Protein AF-M4SSE1-F1 (afdb_monomer_lite)

InterPro domains:
  IPR027446 Variant surface glycoprotein C-terminal domain superfamily [SSF118251] (199-251)

Organism: NCBI:txid5691

Radius of gyration: 34.06 Å; chains: 1; bounding box: 91×60×89 Å

Secondary structure (DSSP, 8-state):
----TT-TT----------------PPPPPPSS--STT--SS---------SS--HHHHHHHHHHHHHHHHS--------SHHHHHT-HHHHHHHHHH-TTTS----TTSTTHHHHHHHHHHHHH-SSHHHHIIIIIHHHHT-EEEE-SSSS-EEEEHHHHHT-HHHHHHHHHHHHHHHHHHHHHHHHHS------HHHHHHHHHHT---HHHHTTSTTEEEETTEEEE-TT-PPP-----------------HHHHHHHTT--

Sequence (264 aa):
VVTHGSANDKGFIVTSVKSTGSQYKGSTGISIEDDSPGKTGCRADGDFENKMIPDNKVLAHNLCVLRAALQEPRAGKLIVDGEQLAADDDFLQVANNLLSALWERQDLSKGDSKAKLGEIVKTTFGKNKQAFDSKFRDPANQKQIIYGTGATPEKGTIGDLANNPTAAATALSYLIGQREKKMLNKASEAKPTVPDEEDSKAKECATESEKYKCNKKDGCEFKDGKCKLKEGVKSENDGKTTNTTGSNSSVINKASLLIAVLLI

Structure (mmCIF, N/CA/C/O backbone):
data_AF-M4SSE1-F1
#
_entry.id   AF-M4SSE1-F1
#
loop_
_atom_site.group_PDB
_atom_site.id
_atom_site.type_symbol
_atom_site.label_atom_id
_atom_site.label_alt_id
_atom_site.label_comp_id
_atom_site.label_asym_id
_atom_site.label_entity_id
_atom_site.label_seq_id
_atom_site.pdbx_PDB_ins_code
_atom_site.Cartn_x
_atom_site.Cartn_y
_atom_site.Cartn_z
_atom_site.occupancy
_atom_site.B_iso_or_equiv
_atom_site.auth_seq_id
_atom_site.auth_comp_id
_atom_site.auth_asym_id
_atom_site.auth_atom_id
_atom_site.pdbx_PDB_model_num
ATOM 1 N N . VAL A 1 1 ? 54.500 15.890 0.277 1.00 47.38 1 VAL A N 1
ATOM 2 C CA . VAL A 1 1 ? 55.800 16.562 0.040 1.00 47.38 1 VAL A CA 1
ATOM 3 C C . VAL A 1 1 ? 56.867 15.692 0.663 1.00 47.38 1 VAL A C 1
ATOM 5 O O . VAL A 1 1 ? 56.706 15.331 1.820 1.00 47.38 1 VAL A O 1
ATOM 8 N N . VAL A 1 2 ? 57.885 15.308 -0.101 1.00 51.00 2 VAL A N 1
ATOM 9 C CA . VAL A 1 2 ? 59.012 14.505 0.391 1.00 51.00 2 VAL A CA 1
ATOM 10 C C . VAL A 1 2 ? 60.275 15.306 0.111 1.00 51.00 2 VAL A C 1
ATOM 12 O O . VAL A 1 2 ? 60.398 15.883 -0.970 1.00 51.00 2 VAL A O 1
ATOM 15 N N . THR A 1 3 ? 61.166 15.420 1.090 1.00 57.78 3 THR A N 1
ATOM 16 C CA . THR A 1 3 ? 62.407 16.184 0.938 1.00 57.78 3 THR A CA 1
ATOM 17 C C . THR A 1 3 ? 63.497 15.323 0.311 1.00 57.78 3 THR A C 1
ATOM 19 O O . THR A 1 3 ? 63.539 14.105 0.472 1.00 57.78 3 THR A O 1
ATOM 22 N N . HIS A 1 4 ? 64.374 15.972 -0.451 1.00 65.81 4 HIS A N 1
ATOM 23 C CA . HIS A 1 4 ? 65.517 15.336 -1.094 1.00 65.81 4 HIS A CA 1
ATOM 24 C C . HIS A 1 4 ? 66.565 14.912 -0.047 1.00 65.81 4 HIS A C 1
ATOM 26 O O . HIS A 1 4 ? 66.777 15.623 0.936 1.00 65.81 4 HIS A O 1
ATOM 32 N N . GLY A 1 5 ? 67.271 13.798 -0.273 1.00 62.62 5 GLY A N 1
ATOM 33 C CA . GLY A 1 5 ? 68.205 13.180 0.691 1.00 62.62 5 GLY A CA 1
ATOM 34 C C . GLY A 1 5 ? 69.460 13.993 1.053 1.00 62.62 5 GLY A C 1
ATOM 35 O O . GLY A 1 5 ? 70.284 13.542 1.839 1.00 62.62 5 GLY A O 1
ATOM 36 N N . SER A 1 6 ? 69.616 15.195 0.498 1.00 67.31 6 SER A N 1
ATOM 37 C CA . SER A 1 6 ? 70.667 16.160 0.849 1.00 67.31 6 SER A CA 1
ATOM 38 C C . SER A 1 6 ? 70.240 17.156 1.940 1.00 67.31 6 SER A C 1
ATOM 40 O O . SER A 1 6 ? 71.000 18.060 2.275 1.00 67.31 6 SER A O 1
ATOM 42 N N . ALA A 1 7 ? 69.021 17.035 2.472 1.00 66.75 7 ALA A N 1
ATOM 43 C CA . ALA A 1 7 ? 68.434 17.969 3.437 1.00 66.75 7 ALA A CA 1
ATOM 44 C C . ALA A 1 7 ? 68.773 17.660 4.909 1.00 66.75 7 ALA A C 1
ATOM 46 O O . ALA A 1 7 ? 68.113 18.188 5.799 1.00 66.75 7 ALA A O 1
ATOM 47 N N . ASN A 1 8 ? 69.779 16.821 5.172 1.00 63.47 8 ASN A N 1
ATOM 48 C CA . ASN A 1 8 ? 70.046 16.271 6.507 1.00 63.47 8 ASN A CA 1
ATOM 49 C C . ASN A 1 8 ? 70.273 17.351 7.582 1.00 63.47 8 ASN A C 1
ATOM 51 O O . ASN A 1 8 ? 69.818 17.178 8.708 1.00 63.47 8 ASN A O 1
ATOM 55 N N . ASP A 1 9 ? 70.859 18.499 7.207 1.00 63.44 9 ASP A N 1
ATOM 56 C CA . ASP A 1 9 ? 71.256 19.550 8.160 1.00 63.44 9 ASP A CA 1
ATOM 57 C C . ASP A 1 9 ? 70.736 20.951 7.771 1.00 63.44 9 ASP A C 1
ATOM 59 O O . ASP A 1 9 ? 71.249 21.980 8.222 1.00 63.44 9 ASP A O 1
ATOM 63 N N . LYS A 1 10 ? 69.747 21.027 6.870 1.00 65.81 10 LYS A N 1
ATOM 64 C CA . LYS A 1 10 ? 69.197 22.296 6.366 1.00 65.81 10 LYS A CA 1
ATOM 65 C C . LYS A 1 10 ? 67.712 22.387 6.702 1.00 65.81 10 LYS A C 1
ATOM 67 O O . LYS A 1 10 ? 66.883 21.723 6.090 1.00 65.81 10 LYS A O 1
ATOM 72 N N . GLY A 1 11 ? 67.375 23.242 7.664 1.00 66.31 11 GLY A N 1
ATOM 73 C CA . GLY A 1 11 ? 65.989 23.607 7.950 1.00 66.31 11 GLY A CA 1
ATOM 74 C C . GLY A 1 11 ? 65.474 24.670 6.980 1.00 66.31 11 GLY A C 1
ATOM 75 O O . GLY A 1 11 ? 66.236 25.508 6.498 1.00 66.31 11 GLY A O 1
ATOM 76 N N . PHE A 1 12 ? 64.167 24.672 6.732 1.00 65.75 12 PHE A N 1
ATOM 77 C CA . PHE A 1 12 ? 63.468 25.839 6.201 1.00 65.75 12 PHE A CA 1
ATOM 78 C C . PHE A 1 12 ? 62.506 26.350 7.272 1.00 65.75 12 PHE A C 1
ATOM 80 O O . PHE A 1 12 ? 61.889 25.564 7.988 1.00 65.75 12 PHE A O 1
ATOM 87 N N . ILE A 1 13 ? 62.383 27.670 7.388 1.00 64.62 13 ILE A N 1
ATOM 88 C CA . ILE A 1 13 ? 61.393 28.310 8.255 1.00 64.62 13 ILE A CA 1
ATOM 89 C C . ILE A 1 13 ? 60.377 28.977 7.340 1.00 64.62 13 ILE A C 1
ATOM 91 O O . ILE A 1 13 ? 60.720 29.865 6.559 1.00 64.62 13 ILE A O 1
ATOM 95 N N . VAL A 1 14 ? 59.119 28.551 7.432 1.00 68.69 14 VAL A N 1
ATOM 96 C CA . VAL A 1 14 ? 58.008 29.261 6.793 1.00 68.69 14 VAL A CA 1
ATOM 97 C C . VAL A 1 14 ? 57.706 30.486 7.645 1.00 68.69 14 VAL A C 1
ATOM 99 O O . VAL A 1 14 ? 57.080 30.382 8.693 1.00 68.69 14 VAL A O 1
ATOM 102 N N . THR A 1 15 ? 58.192 31.648 7.222 1.00 70.81 15 THR A N 1
ATOM 103 C CA . THR A 1 15 ? 58.047 32.904 7.977 1.00 70.81 15 THR A CA 1
ATOM 104 C C . THR A 1 15 ? 56.676 33.552 7.798 1.00 70.81 15 THR A C 1
ATOM 106 O O . THR A 1 15 ? 56.250 34.332 8.644 1.00 70.81 15 THR A O 1
ATOM 109 N N . SER A 1 16 ? 55.955 33.224 6.722 1.00 66.25 16 SER A N 1
ATOM 110 C CA . SER A 1 16 ? 54.541 33.564 6.557 1.00 66.25 16 SER A CA 1
ATOM 111 C C . SER A 1 16 ? 53.878 32.667 5.512 1.00 66.25 16 SER A C 1
ATOM 113 O O . SER A 1 16 ? 54.500 32.287 4.521 1.00 66.25 16 SER A O 1
ATOM 115 N N . VAL A 1 17 ? 52.599 32.355 5.718 1.00 68.50 17 VAL A N 1
ATOM 116 C CA . VAL A 1 17 ? 51.730 31.756 4.701 1.00 68.50 17 VAL A CA 1
ATOM 117 C C . VAL A 1 17 ? 50.716 32.820 4.312 1.00 68.50 17 VAL A C 1
ATOM 119 O O . VAL A 1 17 ? 49.843 33.169 5.103 1.00 68.50 17 VAL A O 1
ATOM 122 N N . LYS A 1 18 ? 50.824 33.360 3.098 1.00 65.06 18 LYS A N 1
ATOM 123 C CA . LYS A 1 18 ? 49.747 34.165 2.517 1.00 65.06 18 LYS A CA 1
ATOM 124 C C . LYS A 1 18 ? 48.867 33.246 1.687 1.00 65.06 18 LYS A C 1
ATOM 126 O O . LYS A 1 18 ? 49.253 32.840 0.597 1.00 65.06 18 LYS A O 1
ATOM 131 N N . SER A 1 19 ? 47.675 32.946 2.194 1.00 60.84 19 SER A N 1
ATOM 132 C CA . SER A 1 19 ? 46.609 32.429 1.343 1.00 60.84 19 SER A CA 1
ATOM 133 C C . SER A 1 19 ? 46.139 33.579 0.459 1.00 60.84 19 SER A C 1
ATOM 135 O O . SER A 1 19 ? 45.489 34.513 0.926 1.00 60.84 19 SER A O 1
ATOM 137 N N . THR A 1 20 ? 46.509 33.556 -0.819 1.00 62.31 20 THR A N 1
ATOM 138 C CA . THR A 1 20 ? 45.733 34.294 -1.812 1.00 62.31 20 THR A CA 1
ATOM 139 C C . THR A 1 20 ? 44.476 33.467 -1.983 1.00 62.31 20 THR A C 1
ATOM 141 O O . THR A 1 20 ? 44.517 32.411 -2.612 1.00 62.31 20 THR A O 1
ATOM 144 N N . GLY A 1 21 ? 43.384 33.885 -1.338 1.00 53.72 21 GLY A N 1
ATOM 145 C CA . GLY A 1 21 ? 42.084 33.283 -1.584 1.00 53.72 21 GLY A CA 1
ATOM 146 C C . GLY A 1 21 ? 41.840 33.373 -3.080 1.00 53.72 21 GLY A C 1
ATOM 147 O O . GLY A 1 21 ? 41.570 34.456 -3.595 1.00 53.72 21 GLY A O 1
ATOM 148 N N . SER A 1 22 ? 42.021 32.262 -3.794 1.00 58.28 22 SER A N 1
ATOM 149 C CA . SER A 1 22 ? 41.592 32.191 -5.177 1.00 58.28 22 SER A CA 1
ATOM 150 C C . SER A 1 22 ? 40.091 32.372 -5.100 1.00 58.28 22 SER A C 1
ATOM 152 O O . SER A 1 22 ? 39.387 31.489 -4.613 1.00 58.28 22 SER A O 1
ATOM 154 N N . GLN A 1 23 ? 39.603 33.554 -5.480 1.00 54.25 23 GLN A N 1
ATOM 155 C CA . GLN A 1 23 ? 38.186 33.707 -5.733 1.00 54.25 23 GLN A CA 1
ATOM 156 C C . GLN A 1 23 ? 37.873 32.674 -6.802 1.00 54.25 23 GLN A C 1
ATOM 158 O O . GLN A 1 23 ? 38.359 32.779 -7.929 1.00 54.25 23 GLN A O 1
ATOM 163 N N . TYR A 1 24 ? 37.141 31.633 -6.416 1.00 54.47 24 TYR A N 1
ATOM 164 C CA . TYR A 1 24 ? 36.643 30.654 -7.356 1.00 54.47 24 TYR A CA 1
ATOM 165 C C . TYR A 1 24 ? 35.701 31.404 -8.297 1.00 54.47 24 TYR A C 1
ATOM 167 O O . TYR A 1 24 ? 34.532 31.630 -7.991 1.00 54.47 24 TYR A O 1
ATOM 175 N N . LYS A 1 25 ? 36.233 31.864 -9.431 1.00 58.72 25 LYS A N 1
ATOM 176 C CA . LYS A 1 25 ? 35.418 32.247 -10.575 1.00 58.72 25 LYS A CA 1
ATOM 177 C C . LYS A 1 25 ? 34.921 30.940 -11.160 1.00 58.72 25 LYS A C 1
ATOM 179 O O . LYS A 1 25 ? 35.584 30.349 -12.008 1.00 58.72 25 LYS A O 1
ATOM 184 N N . GLY A 1 26 ? 33.799 30.460 -10.631 1.00 61.47 26 GLY A N 1
ATOM 185 C CA . GLY A 1 26 ? 33.107 29.326 -11.221 1.00 61.47 26 GLY A CA 1
ATOM 186 C C . GLY A 1 26 ? 32.869 29.606 -12.698 1.00 61.47 26 GLY A C 1
ATOM 187 O O . GLY A 1 26 ? 32.461 30.708 -13.070 1.00 61.47 26 GLY A O 1
ATOM 188 N N . SER A 1 27 ? 33.174 28.630 -13.543 1.00 66.94 27 SER A N 1
ATOM 189 C CA . SER A 1 27 ? 32.697 28.646 -14.919 1.00 66.94 27 SER A CA 1
ATOM 190 C C . SER A 1 27 ? 31.179 28.488 -14.922 1.00 66.94 27 SER A C 1
ATOM 192 O O . SER A 1 27 ? 30.600 27.936 -13.982 1.00 66.94 27 SER A O 1
ATOM 194 N N . THR A 1 28 ? 30.528 28.942 -15.990 1.00 76.31 28 THR A N 1
ATOM 195 C CA . THR A 1 28 ? 29.115 28.639 -16.225 1.00 76.31 28 THR A CA 1
ATOM 196 C C . THR A 1 28 ? 28.904 27.128 -16.111 1.00 76.31 28 THR A C 1
ATOM 198 O O . THR A 1 28 ? 29.650 26.349 -16.709 1.00 76.31 28 THR A O 1
ATOM 201 N N . GLY A 1 29 ? 27.937 26.717 -15.289 1.00 77.38 29 GLY A N 1
ATOM 202 C CA . GLY A 1 29 ? 27.555 25.312 -15.162 1.00 77.38 29 GLY A CA 1
ATOM 203 C C . GLY A 1 29 ? 26.993 24.762 -16.473 1.00 77.38 29 GLY A C 1
ATOM 204 O O . GLY A 1 29 ? 26.661 25.518 -17.385 1.00 77.38 29 GLY A O 1
ATOM 205 N N . ILE A 1 30 ? 26.872 23.441 -16.562 1.00 84.06 30 ILE A N 1
ATOM 206 C CA . ILE A 1 30 ? 26.219 22.777 -17.694 1.00 84.06 30 ILE A CA 1
ATOM 207 C C . ILE A 1 30 ? 24.795 22.361 -17.315 1.00 84.06 30 ILE A C 1
ATOM 209 O O . ILE A 1 30 ? 24.509 22.134 -16.138 1.00 84.06 30 ILE A O 1
ATOM 213 N N . SER A 1 31 ? 23.908 22.236 -18.305 1.00 87.25 31 SER A N 1
ATOM 214 C CA . SER A 1 31 ? 22.574 21.663 -18.090 1.00 87.25 31 SER A CA 1
ATOM 215 C C . SER A 1 31 ? 22.680 20.206 -17.619 1.00 87.25 31 SER A C 1
ATOM 217 O O . SER A 1 31 ? 23.598 19.497 -18.026 1.00 87.25 31 SER A O 1
ATOM 219 N N . ILE A 1 32 ? 21.747 19.731 -16.790 1.00 86.94 32 ILE A N 1
ATOM 220 C CA . ILE A 1 32 ? 21.688 18.316 -16.374 1.00 86.94 32 ILE A CA 1
ATOM 221 C C . ILE A 1 32 ? 21.238 17.427 -17.547 1.00 86.94 32 ILE A C 1
ATOM 223 O O . ILE A 1 32 ? 21.806 16.360 -17.772 1.00 86.94 32 ILE A O 1
ATOM 227 N N . GLU A 1 33 ? 20.267 17.898 -18.326 1.00 85.94 33 GLU A N 1
ATOM 228 C CA . GLU A 1 33 ? 19.719 17.211 -19.502 1.00 85.94 33 GLU A CA 1
ATOM 229 C C . GLU A 1 33 ? 20.521 17.549 -20.768 1.00 85.94 33 GLU A C 1
ATOM 231 O O . GLU A 1 33 ? 21.275 18.527 -20.785 1.00 85.94 33 GLU A O 1
ATOM 236 N N . ASP A 1 34 ? 20.379 16.734 -21.818 1.00 85.06 34 ASP A N 1
ATOM 237 C CA . ASP A 1 34 ? 20.946 17.033 -23.135 1.00 85.06 34 ASP A CA 1
ATOM 238 C C . ASP A 1 34 ? 20.193 18.206 -23.776 1.00 85.06 34 ASP A C 1
ATOM 240 O O . ASP A 1 34 ? 19.029 18.095 -24.152 1.00 85.06 34 ASP A O 1
ATOM 244 N N . ASP A 1 35 ? 20.873 19.343 -23.868 1.00 82.75 35 ASP A N 1
ATOM 245 C CA . ASP A 1 35 ? 20.391 20.601 -24.431 1.00 82.75 35 ASP A CA 1
ATOM 246 C C . ASP A 1 35 ? 20.760 20.773 -25.916 1.00 82.75 35 ASP A C 1
ATOM 248 O O . ASP A 1 35 ? 20.552 21.841 -26.498 1.00 82.75 35 ASP A O 1
ATOM 252 N N . SER A 1 36 ? 21.289 19.724 -26.553 1.00 82.06 36 SER A N 1
ATOM 253 C CA . SER A 1 36 ? 21.600 19.733 -27.982 1.00 82.06 36 SER A CA 1
ATOM 254 C C . SER A 1 36 ? 20.319 19.806 -28.830 1.00 82.06 36 SER A C 1
ATOM 256 O O . SER A 1 36 ? 19.330 19.132 -28.521 1.00 82.06 36 SER A O 1
ATOM 258 N N . PRO A 1 37 ? 20.314 20.556 -29.950 1.00 80.25 37 PRO A N 1
ATOM 259 C CA . PRO A 1 37 ? 19.147 20.657 -30.822 1.00 80.25 37 PRO A CA 1
ATOM 260 C C . PRO A 1 37 ? 18.626 19.281 -31.266 1.00 80.25 37 PRO A C 1
ATOM 262 O O . PRO A 1 37 ? 19.347 18.501 -31.887 1.00 80.25 37 PRO A O 1
ATOM 265 N N . GLY A 1 38 ? 17.359 18.990 -30.958 1.00 77.12 38 GLY A N 1
ATOM 266 C CA . GLY A 1 38 ? 16.693 17.739 -31.341 1.00 77.12 38 GLY A CA 1
ATOM 267 C C . GLY A 1 38 ? 17.003 16.529 -30.451 1.00 77.12 38 GLY A C 1
ATOM 268 O O . GLY A 1 38 ? 16.591 15.420 -30.793 1.00 77.12 38 GLY A O 1
ATOM 269 N N . LYS A 1 39 ? 17.704 16.711 -29.325 1.00 75.75 39 LYS A N 1
ATOM 270 C CA . LYS A 1 39 ? 17.896 15.672 -28.306 1.00 75.75 39 LYS A CA 1
ATOM 271 C C . LYS A 1 39 ? 16.927 15.877 -27.143 1.00 75.75 39 LYS A C 1
ATOM 273 O O . LYS A 1 39 ? 16.584 16.998 -26.788 1.00 75.75 39 LYS A O 1
ATOM 278 N N . THR A 1 40 ? 16.469 14.768 -26.569 1.00 71.31 40 THR A N 1
ATOM 279 C CA . THR A 1 40 ? 15.626 14.737 -25.368 1.00 71.31 40 THR A CA 1
ATOM 280 C C . THR A 1 40 ? 16.159 13.663 -24.428 1.00 71.31 40 THR A C 1
ATOM 282 O O . THR A 1 40 ? 16.410 12.544 -24.878 1.00 71.31 40 THR A O 1
ATOM 285 N N . GLY A 1 41 ? 16.291 13.975 -23.137 1.00 80.88 41 GLY A N 1
ATOM 286 C CA . GLY A 1 41 ? 16.737 13.026 -22.111 1.00 80.88 41 GLY A CA 1
ATOM 287 C C . GLY A 1 41 ? 18.202 13.194 -21.699 1.00 80.88 41 GLY A C 1
ATOM 288 O O . GLY A 1 41 ? 18.792 14.264 -21.841 1.00 80.88 41 GLY A O 1
ATOM 289 N N . CYS A 1 42 ? 18.781 12.142 -21.120 1.00 87.69 42 CYS A N 1
ATOM 290 C CA . CYS A 1 42 ? 20.152 12.178 -20.614 1.00 87.69 42 CYS A CA 1
ATOM 291 C C . CYS A 1 42 ? 21.173 12.079 -21.752 1.00 87.69 42 CYS A C 1
ATOM 293 O O . CYS A 1 42 ? 20.967 11.340 -22.714 1.00 87.69 42 CYS A O 1
ATOM 295 N N . ARG A 1 43 ? 22.299 12.794 -21.625 1.00 84.62 43 ARG A N 1
ATOM 296 C CA . ARG A 1 43 ? 23.398 12.749 -22.607 1.00 84.62 43 ARG A CA 1
ATOM 297 C C . ARG A 1 43 ? 23.893 11.316 -22.788 1.00 84.62 43 ARG A C 1
ATOM 299 O O . ARG A 1 43 ? 24.199 10.668 -21.794 1.00 84.62 43 ARG A O 1
ATOM 306 N N . ALA A 1 44 ? 23.996 10.841 -24.026 1.00 71.06 44 ALA A N 1
ATOM 307 C CA . ALA A 1 44 ? 24.442 9.475 -24.322 1.00 71.06 44 ALA A CA 1
ATOM 308 C C . ALA A 1 44 ? 25.975 9.315 -24.306 1.00 71.06 44 ALA A C 1
ATOM 310 O O . ALA A 1 44 ? 26.471 8.212 -24.094 1.00 71.06 44 ALA A O 1
ATOM 311 N N . ASP A 1 45 ? 26.712 10.415 -24.490 1.00 62.25 45 ASP A N 1
ATOM 312 C CA . ASP A 1 45 ? 28.145 10.385 -24.782 1.00 62.25 45 ASP A CA 1
ATOM 313 C C . ASP A 1 45 ? 28.982 11.043 -23.674 1.00 62.25 45 ASP A C 1
ATOM 315 O O . ASP A 1 45 ? 28.724 12.175 -23.248 1.00 62.25 45 ASP A O 1
ATOM 319 N N . GLY A 1 46 ? 30.024 10.336 -23.237 1.00 61.00 46 GLY A N 1
ATOM 320 C CA . GLY A 1 46 ? 31.001 10.792 -22.253 1.00 61.00 46 GLY A CA 1
ATOM 321 C C . GLY A 1 46 ? 31.962 9.672 -21.862 1.00 61.00 46 GLY A C 1
ATOM 322 O O . GLY A 1 46 ? 31.591 8.503 -21.833 1.00 61.00 46 GLY A O 1
ATOM 323 N N . ASP A 1 47 ? 33.211 10.023 -21.566 1.00 65.56 47 ASP A N 1
ATOM 324 C CA . ASP A 1 47 ? 34.101 9.125 -20.833 1.00 65.56 47 ASP A CA 1
ATOM 325 C C . ASP A 1 47 ? 33.649 9.115 -19.365 1.00 65.56 47 ASP A C 1
ATOM 327 O O . ASP A 1 47 ? 33.983 10.011 -18.587 1.00 65.56 47 ASP A O 1
ATOM 331 N N . PHE A 1 48 ? 32.817 8.132 -19.016 1.00 66.12 48 PHE A N 1
ATOM 332 C CA . PHE A 1 48 ? 32.266 7.946 -17.672 1.00 66.12 48 PHE A CA 1
ATOM 333 C C . PHE A 1 48 ? 33.187 7.107 -16.778 1.00 66.12 48 PHE A C 1
ATOM 335 O O . PHE A 1 48 ? 32.719 6.395 -15.888 1.00 66.12 48 PHE A O 1
ATOM 342 N N . GLU A 1 49 ? 34.499 7.165 -17.014 1.00 64.69 49 GLU A N 1
ATOM 343 C CA . GLU A 1 49 ? 35.472 6.535 -16.136 1.00 64.69 49 GLU A CA 1
ATOM 344 C C . GLU A 1 49 ? 35.322 6.987 -14.681 1.00 64.69 49 GLU A C 1
ATOM 346 O O . GLU A 1 49 ? 35.052 8.151 -14.365 1.00 64.69 49 GLU A O 1
ATOM 351 N N . ASN A 1 50 ? 35.544 6.031 -13.779 1.00 63.97 50 ASN A N 1
ATOM 352 C CA . ASN A 1 50 ? 35.384 6.202 -12.343 1.00 63.97 50 ASN A CA 1
ATOM 353 C C . ASN A 1 50 ? 36.579 6.981 -11.762 1.00 63.97 50 ASN A C 1
ATOM 355 O O . ASN A 1 50 ? 37.479 6.426 -11.130 1.00 63.97 50 ASN A O 1
ATOM 359 N N . LYS A 1 51 ? 36.622 8.283 -12.049 1.00 72.38 51 LYS A N 1
ATOM 360 C CA . LYS A 1 51 ? 37.651 9.209 -11.568 1.00 72.38 51 LYS A CA 1
ATOM 361 C C . LYS A 1 51 ? 37.281 9.708 -10.172 1.00 72.38 51 LYS A C 1
ATOM 363 O O . LYS A 1 51 ? 36.120 9.980 -9.886 1.00 72.38 51 LYS A O 1
ATOM 368 N N . MET A 1 52 ? 38.291 9.894 -9.318 1.00 69.56 52 MET A N 1
ATOM 369 C CA . MET A 1 52 ? 38.115 10.425 -7.955 1.00 69.56 52 MET A CA 1
ATOM 370 C C . MET A 1 52 ? 37.418 11.797 -7.944 1.00 69.56 52 MET A C 1
ATOM 372 O O . MET A 1 52 ? 36.690 12.114 -7.008 1.00 69.56 52 MET A O 1
ATOM 376 N N . ILE A 1 53 ? 37.628 12.595 -8.994 1.00 75.62 53 ILE A N 1
ATOM 377 C CA . ILE A 1 53 ? 36.893 13.832 -9.260 1.00 75.62 53 ILE A CA 1
ATOM 378 C C . ILE A 1 53 ? 36.271 13.689 -10.658 1.00 75.62 53 ILE A C 1
ATOM 380 O O . ILE A 1 53 ? 37.006 13.766 -11.646 1.00 75.62 53 ILE A O 1
ATOM 384 N N . PRO A 1 54 ? 34.954 13.431 -10.756 1.00 74.50 54 PRO A N 1
ATOM 385 C CA . PRO A 1 54 ? 34.266 13.303 -12.036 1.00 74.50 54 PRO A CA 1
ATOM 386 C C . PRO A 1 54 ? 34.248 14.622 -12.816 1.00 74.50 54 PRO A C 1
ATOM 388 O O . PRO A 1 54 ? 34.150 15.701 -12.228 1.00 74.50 54 PRO A O 1
ATOM 391 N N . ASP A 1 55 ? 34.281 14.531 -14.145 1.00 80.50 55 ASP A N 1
ATOM 392 C CA . ASP A 1 55 ? 34.020 15.679 -15.018 1.00 80.50 55 ASP A CA 1
ATOM 393 C C . ASP A 1 55 ? 32.552 16.135 -14.906 1.00 80.50 55 ASP A C 1
ATOM 395 O O . ASP A 1 55 ? 31.657 15.353 -14.562 1.00 80.50 55 ASP A O 1
ATOM 399 N N . ASN A 1 56 ? 32.282 17.408 -15.212 1.00 80.56 56 ASN A N 1
ATOM 400 C CA . ASN A 1 56 ? 30.937 17.969 -15.097 1.00 80.56 56 ASN A CA 1
ATOM 401 C C . ASN A 1 56 ? 29.908 17.232 -15.977 1.00 80.56 56 ASN A C 1
ATOM 403 O O . ASN A 1 56 ? 28.766 17.079 -15.539 1.00 80.56 56 ASN A O 1
ATOM 407 N N . LYS A 1 57 ? 30.300 16.693 -17.143 1.00 84.00 57 LYS A N 1
ATOM 408 C CA . LYS A 1 57 ? 29.423 15.890 -18.013 1.00 84.00 57 LYS A CA 1
ATOM 409 C C . LYS A 1 57 ? 29.041 14.558 -17.378 1.00 84.00 57 LYS A C 1
ATOM 411 O O . LYS A 1 57 ? 27.886 14.148 -17.484 1.00 84.00 57 LYS A O 1
ATOM 416 N N . VAL A 1 58 ? 29.982 13.918 -16.680 1.00 83.06 58 VAL A N 1
ATOM 417 C CA . VAL A 1 58 ? 29.748 12.667 -15.941 1.00 83.06 58 VAL A CA 1
ATOM 418 C C . VAL A 1 58 ? 28.772 12.914 -14.795 1.00 83.06 58 VAL A C 1
ATOM 420 O O . VAL A 1 58 ? 27.820 12.156 -14.610 1.00 83.06 58 VAL A O 1
ATOM 423 N N . LEU A 1 59 ? 28.960 14.010 -14.056 1.00 84.44 59 LEU A N 1
ATOM 424 C CA . LEU A 1 59 ? 28.057 14.381 -12.971 1.00 84.44 59 LEU A CA 1
ATOM 425 C C . LEU A 1 59 ? 26.647 14.713 -13.488 1.00 84.44 59 LEU A C 1
ATOM 427 O O . LEU A 1 59 ? 25.668 14.220 -12.931 1.00 84.44 59 LEU A O 1
ATOM 431 N N . ALA A 1 60 ? 26.531 15.491 -14.569 1.00 87.44 60 ALA A N 1
ATOM 432 C CA . ALA A 1 60 ? 25.244 15.833 -15.177 1.00 87.44 60 ALA A CA 1
ATOM 433 C C . ALA A 1 60 ? 24.495 14.599 -15.703 1.00 87.44 60 ALA A C 1
ATOM 435 O O . ALA A 1 60 ? 23.305 14.451 -15.430 1.00 87.44 60 ALA A O 1
ATOM 436 N N . HIS A 1 61 ? 25.187 13.683 -16.390 1.00 87.69 61 HIS A N 1
ATOM 437 C CA . HIS A 1 61 ? 24.601 12.422 -16.8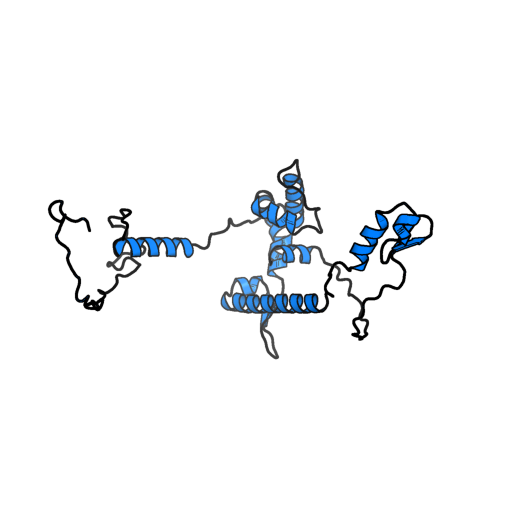50 1.00 87.69 61 HIS A CA 1
ATOM 438 C C . HIS A 1 61 ? 24.071 11.585 -15.680 1.00 87.69 61 HIS A C 1
ATOM 440 O O . HIS A 1 61 ? 22.899 11.215 -15.672 1.00 87.69 61 HIS A O 1
ATOM 446 N N . ASN A 1 62 ? 24.899 11.343 -14.659 1.00 84.38 62 ASN A N 1
ATOM 447 C CA . ASN A 1 62 ? 24.502 10.535 -13.505 1.00 84.38 62 ASN A CA 1
ATOM 448 C C . ASN A 1 62 ? 23.339 11.163 -12.725 1.00 84.38 62 ASN A C 1
ATOM 450 O O . ASN A 1 62 ? 22.427 10.452 -12.310 1.00 84.38 62 ASN A O 1
ATOM 454 N N . LEU A 1 63 ? 23.324 12.492 -12.567 1.00 87.75 63 LEU A N 1
ATOM 455 C CA . LEU A 1 63 ? 22.194 13.206 -11.965 1.00 87.75 63 LEU A CA 1
ATOM 456 C C . LEU A 1 63 ? 20.921 13.078 -12.809 1.00 87.75 63 LEU A C 1
ATOM 458 O O . LEU A 1 63 ? 19.845 12.889 -12.246 1.00 87.75 63 LEU A O 1
ATOM 462 N N . CYS A 1 64 ? 21.030 13.145 -14.138 1.00 89.44 64 CYS A N 1
ATOM 463 C CA . CYS A 1 64 ? 19.901 12.943 -15.042 1.00 89.44 64 CYS A CA 1
ATOM 464 C C . CYS A 1 64 ? 19.330 11.520 -14.933 1.00 89.44 64 CYS A C 1
ATOM 466 O O . CYS A 1 64 ? 18.126 11.359 -14.732 1.00 89.44 64 CYS A O 1
ATOM 468 N N . VAL A 1 65 ? 20.186 10.493 -14.990 1.00 86.44 65 VAL A N 1
ATOM 469 C CA . VAL A 1 65 ? 19.779 9.081 -14.873 1.00 86.44 65 VAL A CA 1
ATOM 470 C C . VAL A 1 65 ? 19.165 8.801 -13.503 1.00 86.44 65 VAL A C 1
ATOM 472 O O . VAL A 1 65 ? 18.115 8.167 -13.421 1.00 86.44 65 VAL A O 1
ATOM 475 N N . LEU A 1 66 ? 19.764 9.321 -12.427 1.00 82.94 66 LEU A N 1
ATOM 476 C CA . LEU A 1 66 ? 19.216 9.189 -11.079 1.00 82.94 66 LEU A CA 1
ATOM 477 C C . LEU A 1 66 ? 17.851 9.871 -10.967 1.00 82.94 66 LEU A C 1
ATOM 479 O O . LEU A 1 66 ? 16.924 9.290 -10.412 1.00 82.94 66 LEU A O 1
ATOM 483 N N . ARG A 1 67 ? 17.699 11.083 -11.516 1.00 82.62 67 ARG A N 1
ATOM 484 C CA . ARG A 1 67 ? 16.414 11.790 -11.532 1.00 82.62 67 ARG A CA 1
ATOM 485 C C . ARG A 1 67 ? 15.356 10.990 -12.284 1.00 82.62 67 ARG A C 1
ATOM 487 O O . ARG A 1 67 ? 14.250 10.881 -11.773 1.00 82.62 67 ARG A O 1
ATOM 494 N N . ALA A 1 68 ? 15.687 10.412 -13.437 1.00 80.44 68 ALA A N 1
ATOM 495 C CA . ALA A 1 68 ? 14.774 9.552 -14.185 1.00 80.44 68 ALA A CA 1
ATOM 496 C C . ALA A 1 68 ? 14.384 8.306 -13.371 1.00 80.44 68 ALA A C 1
ATOM 498 O O . ALA A 1 68 ? 13.201 8.028 -13.211 1.00 80.44 68 ALA A O 1
ATOM 499 N N . ALA A 1 69 ? 15.353 7.627 -12.752 1.00 73.56 69 ALA A N 1
ATOM 500 C CA . ALA A 1 69 ? 15.104 6.461 -11.900 1.00 73.56 69 ALA A CA 1
ATOM 501 C C . ALA A 1 69 ? 14.288 6.784 -10.632 1.00 73.56 69 ALA A C 1
ATOM 503 O O . ALA A 1 69 ? 13.594 5.915 -10.108 1.00 73.56 69 ALA A O 1
ATOM 504 N N . LEU A 1 70 ? 14.374 8.018 -10.125 1.00 71.88 70 LEU A N 1
ATOM 505 C CA . LEU A 1 70 ? 13.557 8.517 -9.013 1.00 71.88 70 LEU A CA 1
ATOM 506 C C . LEU A 1 70 ? 12.175 9.015 -9.462 1.00 71.88 70 LEU A C 1
ATOM 508 O O . LEU A 1 70 ? 11.260 9.069 -8.642 1.00 71.88 70 LEU A O 1
ATOM 512 N N . GLN A 1 71 ? 12.036 9.426 -10.724 1.00 64.69 71 GLN A N 1
ATOM 513 C CA . GLN A 1 71 ? 10.779 9.896 -11.306 1.00 64.69 71 GLN A CA 1
ATOM 514 C C . GLN A 1 71 ? 9.925 8.779 -11.874 1.00 64.69 71 GLN A C 1
ATOM 516 O O . GLN A 1 71 ? 8.716 8.975 -11.948 1.00 64.69 71 GLN A O 1
ATOM 521 N N . GLU A 1 72 ? 10.512 7.638 -12.240 1.00 52.69 72 GLU A N 1
ATOM 522 C CA . GLU A 1 72 ? 9.768 6.399 -12.431 1.00 52.69 72 GLU A CA 1
ATOM 523 C C . GLU A 1 72 ? 9.004 6.159 -11.122 1.00 52.69 72 GLU A C 1
ATOM 525 O O . GLU A 1 72 ? 9.622 5.798 -10.109 1.00 52.69 72 GLU A O 1
ATOM 530 N N . PRO A 1 73 ? 7.669 6.369 -11.076 1.00 51.97 73 PRO A N 1
ATOM 531 C CA . PRO A 1 73 ? 6.910 5.790 -9.988 1.00 51.97 73 PRO A CA 1
ATOM 532 C C . PRO A 1 73 ? 7.268 4.321 -10.100 1.00 51.97 73 PRO A C 1
ATOM 534 O O . PRO A 1 73 ? 7.087 3.756 -11.180 1.00 51.97 73 PRO A O 1
ATOM 537 N N . ARG A 1 74 ? 7.838 3.708 -9.056 1.00 50.03 74 ARG A N 1
ATOM 538 C CA . ARG A 1 74 ? 7.939 2.249 -9.041 1.00 50.03 74 ARG A CA 1
ATOM 539 C C . ARG A 1 74 ? 6.519 1.783 -9.295 1.00 50.03 74 ARG A C 1
ATOM 541 O O . ARG A 1 74 ? 5.674 1.922 -8.411 1.00 50.03 74 ARG A O 1
ATOM 548 N N . ALA A 1 75 ? 6.241 1.365 -10.526 1.00 51.97 75 ALA A N 1
ATOM 549 C CA . ALA A 1 75 ? 4.941 0.896 -10.918 1.00 51.97 75 ALA A CA 1
ATOM 550 C C . ALA A 1 75 ? 4.824 -0.408 -10.154 1.00 51.97 75 ALA A C 1
ATOM 552 O O . ALA A 1 75 ? 5.341 -1.442 -10.576 1.00 51.97 75 ALA A O 1
ATOM 553 N N . GLY A 1 76 ? 4.273 -0.315 -8.942 1.00 58.28 76 GLY A N 1
ATOM 554 C CA . GLY A 1 76 ? 3.952 -1.478 -8.150 1.00 58.28 76 GLY A CA 1
ATOM 555 C C . GLY A 1 76 ? 3.173 -2.398 -9.070 1.00 58.28 76 GLY A C 1
ATOM 556 O O . GLY A 1 76 ? 2.332 -1.930 -9.846 1.00 58.28 76 GLY A O 1
ATOM 557 N N . LYS A 1 77 ? 3.513 -3.687 -9.049 1.00 69.31 77 LYS A N 1
ATOM 558 C CA . LYS A 1 77 ? 2.794 -4.693 -9.823 1.00 69.31 77 LYS A CA 1
ATOM 559 C C . LYS A 1 77 ? 1.302 -4.451 -9.608 1.00 69.31 77 LYS A C 1
ATOM 561 O O . LYS A 1 77 ? 0.836 -4.485 -8.472 1.00 69.31 77 LYS A O 1
ATOM 566 N N . LEU A 1 78 ? 0.572 -4.138 -10.678 1.00 75.62 78 LEU A N 1
ATOM 567 C CA . LEU A 1 78 ? -0.854 -3.870 -10.561 1.00 75.62 78 LEU A CA 1
ATOM 568 C C . LEU A 1 78 ? -1.538 -5.180 -10.171 1.00 75.62 78 LEU A C 1
ATOM 570 O O . LEU A 1 78 ? -1.703 -6.068 -11.005 1.00 75.62 78 LEU A O 1
ATOM 574 N N . ILE A 1 79 ? -1.906 -5.297 -8.899 1.00 78.44 79 ILE A N 1
ATOM 575 C CA . ILE A 1 79 ? -2.647 -6.444 -8.396 1.00 78.44 79 ILE A CA 1
ATOM 576 C C . ILE A 1 79 ? -4.133 -6.231 -8.680 1.00 78.44 79 ILE A C 1
ATOM 578 O O . ILE A 1 79 ? -4.72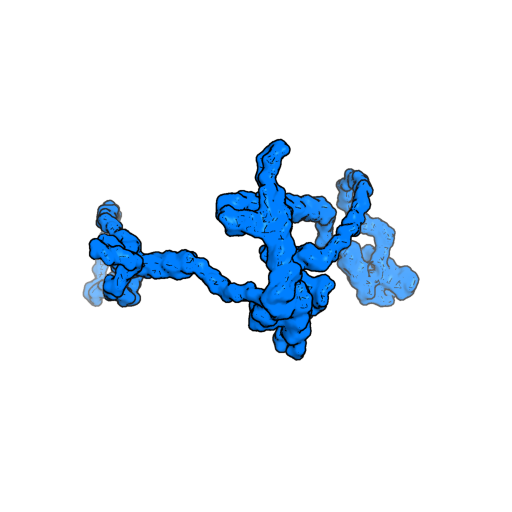0 -5.215 -8.294 1.00 78.44 79 ILE A O 1
ATOM 582 N N . VAL A 1 80 ? -4.740 -7.184 -9.386 1.00 86.25 80 VAL A N 1
ATOM 583 C CA . VAL A 1 80 ? -6.135 -7.090 -9.847 1.00 86.25 80 VAL A CA 1
ATOM 584 C C . VAL A 1 80 ? -7.063 -8.124 -9.215 1.00 86.25 80 VAL A C 1
ATOM 586 O O . VAL A 1 80 ? -8.269 -8.059 -9.452 1.00 86.25 80 VAL A O 1
ATOM 589 N N . ASP A 1 81 ? -6.535 -9.048 -8.408 1.00 94.31 81 ASP A N 1
ATOM 590 C CA . ASP A 1 81 ? -7.328 -10.040 -7.687 1.00 94.31 81 ASP A CA 1
ATOM 591 C C . ASP A 1 81 ? -6.629 -10.611 -6.439 1.00 94.31 81 ASP A C 1
ATOM 593 O O . ASP A 1 81 ? -5.449 -10.373 -6.170 1.00 94.31 81 ASP A O 1
ATOM 597 N N . GLY A 1 82 ? -7.393 -11.362 -5.643 1.00 94.25 82 GLY A N 1
ATOM 598 C CA . GLY A 1 82 ? -6.917 -11.994 -4.418 1.00 94.25 82 GLY A CA 1
ATOM 599 C C . GLY A 1 82 ? -5.981 -13.184 -4.635 1.00 94.25 82 GLY A C 1
ATOM 600 O O . GLY A 1 82 ? -5.257 -13.528 -3.704 1.00 94.25 82 GLY A O 1
ATOM 601 N N . GLU A 1 83 ? -5.954 -13.815 -5.816 1.00 96.25 83 GLU A N 1
ATOM 602 C CA . GLU A 1 83 ? -4.930 -14.825 -6.122 1.00 96.25 83 GLU A CA 1
ATOM 603 C C . GLU A 1 83 ? -3.554 -14.185 -6.258 1.00 96.25 83 GLU A C 1
ATOM 605 O O . GLU A 1 83 ? -2.588 -14.676 -5.677 1.00 96.25 83 GLU A O 1
ATOM 610 N N . GLN A 1 84 ? -3.479 -13.055 -6.954 1.00 95.12 84 GLN A N 1
ATOM 611 C CA . GLN A 1 84 ? -2.253 -12.287 -7.096 1.00 95.12 84 GLN A CA 1
ATOM 612 C C . GLN A 1 84 ? -1.776 -11.708 -5.758 1.00 95.12 84 GLN A C 1
ATOM 614 O O . GLN A 1 84 ? -0.574 -11.739 -5.509 1.00 95.12 84 GLN A O 1
ATOM 619 N N . LEU A 1 85 ? -2.688 -11.256 -4.882 1.00 94.06 85 LEU A N 1
ATOM 620 C CA . LEU A 1 85 ? -2.338 -10.855 -3.508 1.00 94.06 85 LEU A CA 1
ATOM 621 C C . LEU A 1 85 ? -1.799 -12.030 -2.681 1.00 94.06 85 LEU A C 1
ATOM 623 O O . LEU A 1 85 ? -0.837 -11.877 -1.940 1.00 94.06 85 LEU A O 1
ATOM 627 N N . ALA A 1 86 ? -2.411 -13.211 -2.793 1.00 95.12 86 ALA A N 1
ATOM 628 C CA . ALA A 1 86 ? -1.976 -14.394 -2.051 1.00 95.12 86 ALA A CA 1
ATOM 629 C C . ALA A 1 86 ? -0.651 -14.986 -2.563 1.00 95.12 86 ALA A C 1
ATOM 631 O O . ALA A 1 86 ? -0.037 -15.785 -1.861 1.00 95.12 86 ALA A O 1
ATOM 632 N N . ALA A 1 87 ? -0.232 -14.624 -3.776 1.00 94.12 87 ALA A N 1
ATOM 633 C CA . ALA A 1 87 ? 1.058 -14.990 -4.355 1.00 94.12 87 ALA A CA 1
ATOM 634 C C . ALA A 1 87 ? 2.162 -13.949 -4.083 1.00 94.12 87 ALA A C 1
ATOM 636 O O . ALA A 1 87 ? 3.299 -14.152 -4.505 1.00 94.12 87 ALA A O 1
ATOM 637 N N . ASP A 1 88 ? 1.832 -12.833 -3.428 1.00 92.50 88 ASP A N 1
ATOM 638 C CA . ASP A 1 88 ? 2.761 -11.753 -3.110 1.00 92.50 88 ASP A CA 1
ATOM 639 C C . ASP A 1 88 ? 3.269 -11.905 -1.667 1.00 92.50 88 ASP A C 1
ATOM 641 O O . ASP A 1 88 ? 2.519 -11.772 -0.698 1.00 92.50 88 ASP A O 1
ATOM 645 N N . ASP A 1 89 ? 4.554 -12.235 -1.528 1.00 92.50 89 ASP A N 1
ATOM 646 C CA . ASP A 1 89 ? 5.172 -12.513 -0.229 1.00 92.50 89 ASP A CA 1
ATOM 647 C C . ASP A 1 89 ? 5.215 -11.276 0.685 1.00 92.50 89 ASP A C 1
ATOM 649 O O . ASP A 1 89 ? 5.005 -11.407 1.897 1.00 92.50 89 ASP A O 1
ATOM 653 N N . ASP A 1 90 ? 5.421 -10.083 0.120 1.00 90.25 90 ASP A N 1
ATOM 654 C CA . ASP A 1 90 ? 5.422 -8.831 0.881 1.00 90.25 90 ASP A CA 1
ATOM 655 C C . ASP A 1 90 ? 4.012 -8.540 1.401 1.00 90.25 90 ASP A C 1
ATOM 657 O O . ASP A 1 90 ? 3.818 -8.215 2.580 1.00 90.25 90 ASP A O 1
ATOM 661 N N . PHE A 1 91 ? 3.000 -8.745 0.555 1.00 91.25 91 PHE A N 1
ATOM 662 C CA . PHE A 1 91 ? 1.609 -8.620 0.965 1.00 91.25 91 PHE A CA 1
ATOM 663 C C . PHE A 1 91 ? 1.240 -9.631 2.053 1.00 91.25 91 PHE A C 1
ATOM 665 O O . PHE A 1 91 ? 0.596 -9.252 3.031 1.00 91.25 91 PHE A O 1
ATOM 672 N N . LEU A 1 92 ? 1.661 -10.896 1.943 1.00 93.50 92 LEU A N 1
ATOM 673 C CA . LEU A 1 92 ? 1.422 -11.893 2.993 1.00 93.50 92 LEU A CA 1
ATOM 674 C C . LEU A 1 92 ? 2.067 -11.481 4.321 1.00 93.50 92 LEU A C 1
ATOM 676 O O . LEU A 1 92 ? 1.453 -11.654 5.375 1.00 93.50 92 LEU A O 1
ATOM 680 N N . GLN A 1 93 ? 3.260 -10.887 4.300 1.00 93.31 93 GLN A N 1
ATOM 681 C CA . GLN A 1 93 ? 3.909 -10.394 5.515 1.00 93.31 93 GLN A CA 1
ATOM 682 C C . GLN A 1 93 ? 3.122 -9.245 6.167 1.00 93.31 93 GLN A C 1
ATOM 684 O O . GLN A 1 93 ? 2.945 -9.230 7.392 1.00 93.31 93 GLN A O 1
ATOM 689 N N . VAL A 1 94 ? 2.610 -8.310 5.363 1.00 90.62 94 VAL A N 1
ATOM 690 C CA . VAL A 1 94 ? 1.745 -7.211 5.827 1.00 90.62 94 VAL A CA 1
ATOM 691 C C . VAL A 1 94 ? 0.412 -7.751 6.354 1.00 90.62 94 VAL A C 1
ATOM 693 O O . VAL A 1 94 ? -0.007 -7.412 7.463 1.00 90.62 94 VAL A O 1
ATOM 696 N N . ALA A 1 95 ? -0.229 -8.650 5.608 1.00 91.38 95 ALA A N 1
ATOM 697 C CA . ALA A 1 95 ? -1.493 -9.278 5.970 1.00 91.38 95 ALA A CA 1
ATOM 698 C C . ALA A 1 95 ? -1.381 -10.072 7.278 1.00 91.38 95 ALA A C 1
ATOM 700 O O . ALA A 1 95 ? -2.261 -9.958 8.128 1.00 91.38 95 ALA A O 1
ATOM 701 N N . ASN A 1 96 ? -0.283 -10.805 7.489 1.00 92.94 96 ASN A N 1
ATOM 702 C CA . ASN A 1 96 ? -0.023 -11.518 8.741 1.00 92.94 96 ASN A CA 1
ATOM 703 C C . ASN A 1 96 ? -0.034 -10.549 9.931 1.00 92.94 96 ASN A C 1
ATOM 705 O O . ASN A 1 96 ? -0.623 -10.849 10.964 1.00 92.94 96 ASN A O 1
ATOM 709 N N . ASN A 1 97 ? 0.548 -9.357 9.771 1.00 87.44 97 ASN A N 1
ATOM 710 C CA . ASN A 1 97 ? 0.610 -8.351 10.829 1.00 87.44 97 ASN A CA 1
ATOM 711 C C . ASN A 1 97 ? -0.731 -7.650 11.092 1.00 87.44 97 ASN A C 1
ATOM 713 O O . ASN A 1 97 ? -1.037 -7.338 12.244 1.00 87.44 97 ASN A O 1
ATOM 717 N N . LEU A 1 98 ? -1.515 -7.395 10.042 1.00 85.44 98 LEU A N 1
ATOM 718 C CA . LEU A 1 98 ? -2.675 -6.502 10.104 1.00 85.44 98 LEU A CA 1
ATOM 719 C C . LEU A 1 98 ? -4.031 -7.222 10.142 1.00 85.44 98 LEU A C 1
ATOM 721 O O . LEU A 1 98 ? -4.995 -6.667 10.667 1.00 85.44 98 LEU A O 1
ATOM 725 N N . LEU A 1 99 ? -4.130 -8.463 9.657 1.00 84.69 99 LEU A N 1
ATOM 726 C CA . LEU A 1 99 ? -5.370 -9.256 9.673 1.00 84.69 99 LEU A CA 1
ATOM 727 C C . LEU A 1 99 ? -5.549 -10.066 10.965 1.00 84.69 99 LEU A C 1
ATOM 729 O O . LEU A 1 99 ? -6.200 -11.108 10.953 1.00 84.69 99 LEU A O 1
ATOM 733 N N . SER A 1 100 ? -5.032 -9.579 12.096 1.00 78.06 100 SER A N 1
ATOM 734 C CA . SER A 1 100 ? -5.060 -10.299 13.379 1.00 78.06 100 SER A CA 1
ATOM 735 C C . SER A 1 100 ? -6.471 -10.635 13.893 1.00 78.06 100 SER A C 1
ATOM 737 O O . SER A 1 100 ? -6.643 -11.536 14.706 1.00 78.06 100 SER A O 1
ATOM 739 N N . ALA A 1 101 ? -7.502 -9.939 13.400 1.00 80.31 101 ALA A N 1
ATOM 740 C CA . ALA A 1 101 ? -8.904 -10.236 13.705 1.00 80.31 101 ALA A CA 1
ATOM 741 C C . ALA A 1 101 ? -9.487 -11.415 12.897 1.00 80.31 101 ALA A C 1
ATOM 743 O O . ALA A 1 101 ? -10.569 -11.902 13.218 1.00 80.31 101 ALA A O 1
ATOM 744 N N . LEU A 1 102 ? -8.814 -11.843 11.825 1.00 82.06 102 LEU A N 1
ATOM 745 C CA . LEU A 1 102 ? -9.226 -12.944 10.942 1.00 82.06 102 LEU A CA 1
ATOM 746 C C . LEU A 1 102 ? -8.249 -14.130 10.985 1.00 82.06 102 LEU A C 1
ATOM 748 O O . LEU A 1 102 ? -8.551 -15.188 10.440 1.00 82.06 102 LEU A O 1
ATOM 752 N N . TRP A 1 103 ? -7.077 -13.937 11.590 1.00 85.81 103 TRP A N 1
ATOM 753 C CA . TRP A 1 103 ? -5.946 -14.855 11.570 1.00 85.81 103 TRP A CA 1
ATOM 754 C C . TRP A 1 103 ? -5.059 -14.619 12.795 1.00 85.81 103 TRP A C 1
ATOM 756 O O . TRP A 1 103 ? -4.824 -13.477 13.176 1.00 85.81 103 TRP A O 1
ATOM 766 N N . GLU A 1 104 ? -4.513 -15.674 13.393 1.00 88.44 104 GLU A N 1
ATOM 767 C CA . GLU A 1 104 ? -3.474 -15.525 14.416 1.00 88.44 104 GLU A CA 1
ATOM 768 C C . GLU A 1 104 ? -2.113 -15.369 13.749 1.00 88.44 104 GLU A C 1
ATOM 770 O O . GLU A 1 104 ? -1.757 -16.188 12.914 1.00 88.44 104 GLU A O 1
ATOM 775 N N . ARG A 1 105 ? -1.329 -14.352 14.128 1.00 90.50 105 ARG A N 1
ATOM 776 C CA . ARG A 1 105 ? 0.021 -14.132 13.581 1.00 90.50 105 ARG A CA 1
ATOM 777 C C . ARG A 1 105 ? 0.878 -15.393 13.681 1.00 90.50 105 ARG A C 1
ATOM 779 O O . ARG A 1 105 ? 1.067 -15.920 14.774 1.00 90.50 105 ARG A O 1
ATOM 786 N N . GLN A 1 106 ? 1.461 -15.811 12.558 1.00 91.38 106 GLN A N 1
ATOM 787 C CA . GLN A 1 106 ? 2.345 -16.980 12.499 1.00 91.38 106 GLN A CA 1
ATOM 788 C C . GLN A 1 106 ? 3.713 -16.641 11.911 1.00 91.38 106 GLN A C 1
ATOM 790 O O . GLN A 1 106 ? 3.897 -15.624 11.241 1.00 91.38 106 GLN A O 1
ATOM 795 N N . ASP A 1 107 ? 4.674 -17.529 12.154 1.00 92.75 107 ASP A N 1
ATOM 796 C CA . ASP A 1 107 ? 5.953 -17.547 11.451 1.00 92.75 107 ASP A CA 1
ATOM 797 C C . ASP A 1 107 ? 5.736 -18.081 10.026 1.00 92.75 107 ASP A C 1
ATOM 799 O O . ASP A 1 107 ? 5.569 -19.283 9.811 1.00 92.75 107 ASP A O 1
ATOM 803 N N . LEU A 1 108 ? 5.725 -17.175 9.045 1.00 93.12 108 LEU A N 1
ATOM 804 C CA . LEU A 1 108 ? 5.459 -17.505 7.642 1.00 93.12 108 LEU A CA 1
ATOM 805 C C . LEU A 1 108 ? 6.556 -18.368 6.996 1.00 93.12 108 LEU A C 1
ATOM 807 O O . LEU A 1 108 ? 6.344 -18.886 5.902 1.00 93.12 108 LEU A O 1
ATOM 811 N N . SER A 1 109 ? 7.710 -18.550 7.645 1.00 92.19 109 SER A N 1
ATOM 812 C CA . SER A 1 109 ? 8.764 -19.449 7.153 1.00 92.19 109 SER A CA 1
ATOM 813 C C . SER A 1 109 ? 8.504 -20.923 7.482 1.00 92.19 109 SER A C 1
ATOM 815 O O . SER A 1 109 ? 9.223 -21.800 7.000 1.00 92.19 109 SER A O 1
ATOM 817 N N . LYS A 1 110 ? 7.481 -21.215 8.298 1.00 91.50 110 LYS A N 1
ATOM 818 C CA . LYS A 1 110 ? 7.222 -22.555 8.828 1.00 91.50 110 LYS A CA 1
ATOM 819 C C . LYS A 1 110 ? 5.922 -23.149 8.314 1.00 91.50 110 LYS A C 1
ATOM 821 O O . LYS A 1 110 ? 4.870 -22.505 8.330 1.00 91.50 110 LYS A O 1
ATOM 826 N N . GLY A 1 111 ? 6.010 -24.431 7.959 1.00 91.19 111 GLY A N 1
ATOM 827 C CA . GLY A 1 111 ? 4.875 -25.260 7.568 1.00 91.19 111 GLY A CA 1
ATOM 828 C C . GLY A 1 111 ? 4.018 -24.611 6.482 1.00 91.19 111 GLY A C 1
ATOM 829 O O . GLY A 1 111 ? 4.509 -23.987 5.546 1.00 91.19 111 GLY A O 1
ATOM 830 N N . ASP A 1 112 ? 2.714 -24.752 6.645 1.00 93.94 112 ASP A N 1
ATOM 831 C CA . ASP A 1 112 ? 1.669 -24.357 5.703 1.00 93.94 112 ASP A CA 1
ATOM 832 C C . ASP A 1 112 ? 1.048 -22.983 6.041 1.00 93.94 112 ASP A C 1
ATOM 834 O O . ASP A 1 112 ? -0.012 -22.618 5.527 1.00 93.94 112 ASP A O 1
ATOM 838 N N . SER A 1 113 ? 1.735 -22.181 6.866 1.00 94.50 113 SER A N 1
ATOM 839 C CA . SER A 1 113 ? 1.289 -20.853 7.320 1.00 94.50 113 SER A CA 1
ATOM 840 C C . SER A 1 113 ? 1.008 -19.898 6.154 1.00 94.50 113 SER A C 1
ATOM 842 O O . SER A 1 113 ? -0.054 -19.277 6.114 1.00 94.50 113 SER A O 1
ATOM 844 N N . LYS A 1 114 ? 1.909 -19.828 5.158 1.00 95.25 114 LYS A N 1
ATOM 845 C CA . LYS A 1 114 ? 1.704 -19.005 3.949 1.00 95.25 114 LYS A CA 1
ATOM 846 C C . LYS A 1 114 ? 0.476 -19.440 3.156 1.00 95.25 114 LYS A C 1
ATOM 848 O O . LYS A 1 114 ? -0.313 -18.595 2.749 1.00 95.25 114 LYS A O 1
ATOM 853 N N . ALA A 1 115 ? 0.288 -20.746 2.963 1.00 96.06 115 ALA A N 1
ATOM 854 C CA . ALA A 1 115 ? -0.849 -21.270 2.210 1.00 96.06 115 ALA A CA 1
ATOM 855 C C . ALA A 1 115 ? -2.181 -20.943 2.906 1.00 96.06 115 ALA A C 1
ATOM 857 O O . ALA A 1 115 ? -3.113 -20.461 2.265 1.00 96.06 115 ALA A O 1
ATOM 858 N N . LYS A 1 116 ? -2.251 -21.127 4.231 1.00 95.12 116 LYS A N 1
ATOM 859 C CA . LYS A 1 116 ? -3.441 -20.806 5.035 1.00 95.12 116 LYS A CA 1
ATOM 860 C C . LYS A 1 116 ? -3.760 -19.313 5.020 1.00 95.12 116 LYS A C 1
ATOM 862 O O . LYS A 1 116 ? -4.908 -18.942 4.778 1.00 95.12 116 LYS A O 1
ATOM 867 N N . LEU A 1 117 ? -2.754 -18.459 5.213 1.00 95.56 117 LEU A N 1
ATOM 868 C CA . LEU A 1 117 ? -2.939 -17.012 5.117 1.00 95.56 117 LEU A CA 1
ATOM 869 C C . LEU A 1 117 ? -3.351 -16.593 3.697 1.00 95.56 117 LEU A C 1
ATOM 871 O O . LEU A 1 117 ? -4.236 -15.755 3.542 1.00 95.56 117 LEU A O 1
ATOM 875 N N . GLY A 1 118 ? -2.787 -17.221 2.665 1.00 96.06 118 GLY A N 1
ATOM 876 C CA . GLY A 1 118 ? -3.180 -17.007 1.273 1.00 96.06 118 GLY A CA 1
ATOM 877 C C . GLY A 1 118 ? -4.658 -17.316 1.013 1.00 96.06 118 GLY A C 1
ATOM 878 O O . GLY A 1 118 ? -5.337 -16.544 0.336 1.00 96.06 118 GLY A O 1
ATOM 879 N N . GLU A 1 119 ? -5.206 -18.385 1.594 1.00 96.19 119 GLU A N 1
ATOM 880 C CA . GLU A 1 119 ? -6.645 -18.683 1.497 1.00 96.19 119 GLU A CA 1
ATOM 881 C C . GLU A 1 119 ? -7.514 -17.646 2.222 1.00 96.19 119 GLU A C 1
ATOM 883 O O . GLU A 1 119 ? -8.578 -17.257 1.722 1.00 96.19 119 GLU A O 1
ATOM 888 N N . ILE A 1 120 ? -7.042 -17.127 3.360 1.00 94.50 120 ILE A N 1
ATOM 889 C CA . ILE A 1 120 ? -7.706 -16.015 4.049 1.00 94.50 120 ILE A CA 1
ATOM 890 C C . ILE A 1 120 ? -7.697 -14.777 3.161 1.00 94.50 120 ILE A C 1
ATOM 892 O O . ILE A 1 120 ? -8.752 -14.172 2.984 1.00 94.50 120 ILE A O 1
ATOM 896 N N . VAL A 1 121 ? -6.567 -14.433 2.541 1.00 95.00 121 VAL A N 1
ATOM 897 C CA . VAL A 1 121 ? -6.451 -13.304 1.606 1.00 95.00 121 VAL A CA 1
ATOM 898 C C . VAL A 1 121 ? -7.424 -13.452 0.434 1.00 95.00 121 VAL A C 1
ATOM 900 O O . VAL A 1 121 ? -8.227 -12.548 0.198 1.00 95.00 121 VAL A O 1
ATOM 903 N N . LYS A 1 122 ? -7.457 -14.607 -0.243 1.00 95.69 122 LYS A N 1
ATOM 904 C CA . LYS A 1 122 ? -8.397 -14.865 -1.355 1.00 95.69 122 LYS A CA 1
ATOM 905 C C . LYS A 1 122 ? -9.856 -14.742 -0.921 1.00 95.69 122 LYS A C 1
ATOM 907 O O . LYS A 1 122 ? -10.683 -14.181 -1.643 1.00 95.69 122 LYS A O 1
ATOM 912 N N . THR A 1 123 ? -10.191 -15.248 0.263 1.00 93.06 123 THR A N 1
ATOM 913 C CA . THR A 1 123 ? -11.556 -15.183 0.807 1.00 93.06 123 THR A CA 1
ATOM 914 C C . THR A 1 123 ? -11.959 -13.748 1.144 1.00 93.06 123 THR A C 1
ATOM 916 O O . THR A 1 123 ? -13.078 -13.319 0.839 1.00 93.06 123 THR A O 1
ATOM 919 N N . THR A 1 124 ? -11.024 -13.023 1.749 1.00 90.81 124 THR A N 1
ATOM 920 C CA . THR A 1 124 ? -11.166 -11.669 2.289 1.00 90.81 124 THR A CA 1
ATOM 921 C C . THR A 1 124 ? -11.285 -10.644 1.168 1.00 90.81 124 THR A C 1
ATOM 923 O O . THR A 1 124 ? -12.253 -9.887 1.135 1.00 90.81 124 THR A O 1
ATOM 926 N N . PHE A 1 125 ? -10.366 -10.681 0.204 1.00 92.31 125 PHE A N 1
ATOM 927 C CA . PHE A 1 125 ? -10.299 -9.705 -0.879 1.00 92.31 125 PHE A CA 1
ATOM 928 C C . PHE A 1 125 ? -11.035 -10.139 -2.141 1.00 92.31 125 PHE A C 1
ATOM 930 O O . PHE A 1 125 ? -11.412 -9.276 -2.909 1.00 92.31 125 PHE A O 1
ATOM 937 N N . GLY A 1 126 ? -11.312 -11.431 -2.336 1.00 95.31 126 GLY A N 1
ATOM 938 C CA . GLY A 1 126 ? -11.968 -11.955 -3.535 1.00 95.31 126 GLY A CA 1
ATOM 939 C C . GLY A 1 126 ? -10.976 -12.628 -4.477 1.00 95.31 126 GLY A C 1
ATOM 940 O O . GLY A 1 126 ? -10.056 -11.998 -4.979 1.00 95.31 126 GLY A O 1
ATOM 941 N N . LYS A 1 127 ? -11.179 -13.928 -4.716 1.00 95.69 127 LYS A N 1
ATOM 942 C CA . LYS A 1 127 ? -10.228 -14.800 -5.418 1.00 95.69 127 LYS A CA 1
ATOM 943 C C . LYS A 1 127 ? -9.884 -14.326 -6.835 1.00 95.69 127 LYS A C 1
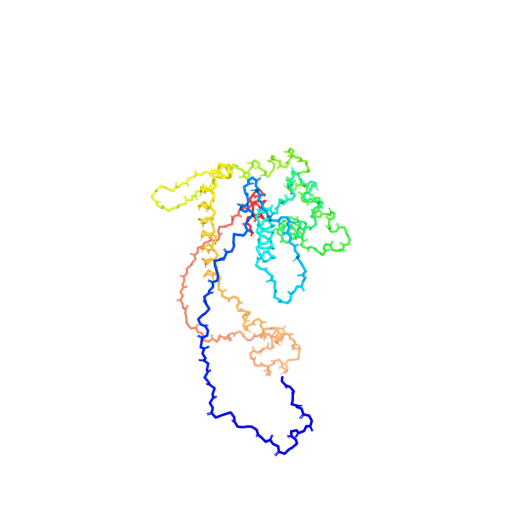ATOM 945 O O . LYS A 1 127 ? -8.722 -14.315 -7.198 1.00 95.69 127 LYS A O 1
ATOM 950 N N . ASN A 1 128 ? -10.885 -13.943 -7.621 1.00 96.06 128 ASN A N 1
ATOM 951 C CA . ASN A 1 128 ? -10.722 -13.487 -9.003 1.00 96.06 128 ASN A CA 1
ATOM 952 C C . ASN A 1 128 ? -11.107 -12.011 -9.137 1.00 96.06 128 ASN A C 1
ATOM 954 O O . ASN A 1 128 ? -11.699 -11.444 -8.221 1.00 96.06 128 ASN A O 1
ATOM 958 N N . LYS A 1 129 ? -10.832 -11.412 -10.299 1.00 95.00 129 LYS A N 1
ATOM 959 C CA . LYS A 1 129 ? -11.070 -9.985 -10.545 1.00 95.00 129 LYS A CA 1
ATOM 960 C C . LYS A 1 129 ? -12.494 -9.525 -10.212 1.00 95.00 129 LYS A C 1
ATOM 962 O O . LYS A 1 129 ? -12.664 -8.510 -9.554 1.00 95.00 129 LYS A O 1
ATOM 967 N N . GLN A 1 130 ? -13.525 -10.268 -10.616 1.00 95.94 130 GLN A N 1
ATOM 968 C CA . GLN A 1 130 ? -14.917 -9.881 -10.345 1.00 95.94 130 GLN A CA 1
ATOM 969 C C . GLN A 1 130 ? -15.234 -9.901 -8.841 1.00 95.94 130 GLN A C 1
ATOM 971 O O . GLN A 1 130 ? -15.864 -8.984 -8.307 1.00 95.94 130 GLN A O 1
ATOM 976 N N . ALA A 1 131 ? -14.790 -10.947 -8.142 1.00 95.75 131 ALA A N 1
ATOM 977 C CA . ALA A 1 131 ? -14.934 -11.035 -6.694 1.00 95.75 131 ALA A CA 1
ATOM 978 C C . ALA A 1 131 ? -14.110 -9.951 -5.986 1.00 95.75 131 ALA A C 1
ATOM 980 O O . ALA A 1 131 ? -14.547 -9.434 -4.963 1.00 95.75 131 ALA A O 1
ATOM 981 N N . PHE A 1 132 ? -12.946 -9.606 -6.533 1.00 95.31 132 PHE A N 1
ATOM 982 C CA . PHE A 1 132 ? -12.078 -8.560 -6.016 1.00 95.31 132 PHE A CA 1
ATOM 983 C C . PHE A 1 132 ? -12.689 -7.173 -6.153 1.00 95.31 132 PHE A C 1
ATOM 985 O O . PHE A 1 132 ? -12.741 -6.413 -5.184 1.00 95.31 132 PHE A O 1
ATOM 992 N N . ASP A 1 133 ? -13.224 -6.866 -7.331 1.00 93.44 133 ASP A N 1
ATOM 993 C CA . ASP A 1 133 ? -13.869 -5.588 -7.573 1.00 93.44 133 ASP A CA 1
ATOM 994 C C . ASP A 1 133 ? -15.079 -5.420 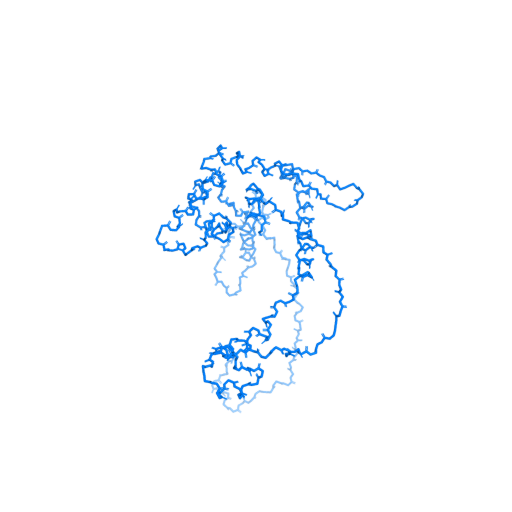-6.639 1.00 93.44 133 ASP A C 1
ATOM 996 O O . ASP A 1 133 ? -15.132 -4.473 -5.859 1.00 93.44 133 ASP A O 1
ATOM 1000 N N . SER A 1 134 ? -15.966 -6.417 -6.578 1.00 94.12 134 SER A N 1
ATOM 1001 C CA . SER A 1 134 ? -17.173 -6.347 -5.740 1.00 94.12 134 SER A CA 1
ATOM 1002 C C . SER A 1 134 ? -16.916 -6.343 -4.226 1.00 94.12 134 SER A C 1
ATOM 1004 O O . SER A 1 134 ? -17.660 -5.697 -3.485 1.00 94.12 134 SER A O 1
ATOM 1006 N N . LYS A 1 135 ? -15.897 -7.059 -3.729 1.00 90.44 135 LYS A N 1
ATOM 1007 C CA . LYS A 1 135 ? -15.599 -7.134 -2.284 1.00 90.44 135 LYS A CA 1
ATOM 1008 C C . LYS A 1 135 ? -14.722 -5.998 -1.785 1.00 90.44 135 LYS A C 1
ATOM 1010 O O . LYS A 1 135 ? -14.817 -5.641 -0.610 1.00 90.44 135 LYS A O 1
ATOM 1015 N N . PHE A 1 136 ? -13.851 -5.477 -2.642 1.00 90.06 136 PHE A N 1
ATOM 1016 C CA . PHE A 1 136 ? -12.820 -4.533 -2.238 1.00 90.06 136 PHE A CA 1
ATOM 1017 C C . PHE A 1 136 ? -12.870 -3.234 -3.039 1.00 90.06 136 PHE A C 1
ATOM 1019 O O . PHE A 1 136 ? -13.104 -2.182 -2.443 1.00 90.06 136 PHE A O 1
ATOM 1026 N N . ARG A 1 137 ? -12.680 -3.285 -4.363 1.00 89.25 137 ARG A N 1
ATOM 1027 C CA . ARG A 1 137 ? -12.501 -2.068 -5.173 1.00 89.25 137 ARG A CA 1
ATOM 1028 C C . ARG A 1 137 ? -13.741 -1.179 -5.174 1.00 89.25 137 ARG A C 1
ATOM 1030 O O . ARG A 1 137 ? -13.621 0.008 -4.889 1.00 89.25 137 ARG A O 1
ATOM 1037 N N . ASP A 1 138 ? -14.914 -1.730 -5.465 1.00 92.25 138 ASP A N 1
ATOM 1038 C CA . ASP A 1 138 ? -16.149 -0.957 -5.594 1.00 92.25 138 ASP A CA 1
ATOM 1039 C C . ASP A 1 138 ? -16.582 -0.371 -4.243 1.00 92.25 138 ASP A C 1
ATOM 1041 O O . ASP A 1 138 ? -16.808 0.842 -4.175 1.00 92.25 138 ASP A O 1
ATOM 1045 N N . PRO A 1 139 ? -16.607 -1.143 -3.133 1.00 91.69 139 PRO A N 1
ATOM 1046 C CA . PRO A 1 139 ? -16.909 -0.578 -1.822 1.00 91.69 139 PRO A CA 1
ATOM 1047 C C . PRO A 1 139 ? -15.896 0.479 -1.375 1.00 91.69 139 PRO A C 1
ATOM 1049 O O . PRO A 1 139 ? -16.287 1.460 -0.740 1.00 91.69 139 PRO A O 1
ATOM 1052 N N . ALA A 1 140 ? -14.606 0.298 -1.686 1.00 90.06 140 ALA A N 1
ATOM 1053 C CA . ALA A 1 140 ? -13.579 1.291 -1.386 1.00 90.06 140 ALA A CA 1
ATOM 1054 C C . ALA A 1 140 ? -13.805 2.569 -2.201 1.00 90.06 140 ALA A C 1
ATOM 1056 O O . ALA A 1 140 ? -13.880 3.648 -1.621 1.00 90.06 140 ALA A O 1
ATOM 1057 N N . ASN A 1 141 ? -14.007 2.450 -3.514 1.00 91.12 141 ASN A N 1
ATOM 1058 C CA . ASN A 1 141 ? -14.257 3.584 -4.399 1.00 91.12 141 ASN A CA 1
ATOM 1059 C C . ASN A 1 141 ? -15.480 4.391 -3.970 1.00 91.12 141 ASN A C 1
ATOM 1061 O O . ASN A 1 141 ? -15.443 5.611 -4.052 1.00 91.12 141 ASN A O 1
ATOM 1065 N N . GLN A 1 142 ? -16.528 3.734 -3.469 1.00 93.06 142 GLN A N 1
ATOM 1066 C CA . GLN A 1 142 ? -17.764 4.380 -3.023 1.00 93.06 142 GLN A CA 1
ATOM 1067 C C . GLN A 1 142 ? -17.676 5.004 -1.622 1.00 93.06 142 GLN A C 1
ATOM 1069 O O . GLN A 1 142 ? -18.615 5.686 -1.201 1.00 93.06 142 GLN A O 1
ATOM 1074 N N . LYS A 1 143 ? -16.583 4.803 -0.870 1.00 90.94 143 LYS A N 1
ATOM 1075 C CA . LYS A 1 143 ? -16.424 5.439 0.446 1.00 90.94 143 LYS A CA 1
ATOM 1076 C C . LYS A 1 143 ? -16.429 6.951 0.292 1.00 90.94 143 LYS A C 1
ATOM 1078 O O . LYS A 1 143 ? -15.529 7.524 -0.313 1.00 90.94 143 LYS A O 1
ATOM 1083 N N . GLN A 1 144 ? -17.418 7.588 0.905 1.00 92.81 144 GLN A N 1
ATOM 1084 C CA . GLN A 1 144 ? -17.480 9.036 0.990 1.00 92.81 144 GLN A CA 1
ATOM 1085 C C . GLN A 1 144 ? -16.449 9.554 1.997 1.00 92.81 144 GLN A C 1
ATOM 1087 O O . GLN A 1 144 ? -16.405 9.113 3.148 1.00 92.81 144 GLN A O 1
ATOM 1092 N N . ILE A 1 145 ? -15.651 10.516 1.553 1.00 91.38 145 ILE A N 1
ATOM 1093 C CA . ILE A 1 145 ? -14.709 11.285 2.351 1.00 91.38 145 ILE A CA 1
ATOM 1094 C C . ILE A 1 145 ? -15.250 12.706 2.465 1.00 91.38 145 ILE A C 1
ATOM 1096 O O . ILE A 1 145 ? -15.646 13.316 1.472 1.00 91.38 145 ILE A O 1
ATOM 1100 N N . ILE A 1 146 ? -15.265 13.221 3.690 1.00 90.94 146 ILE A N 1
ATOM 1101 C CA . ILE A 1 146 ? -15.563 14.620 3.994 1.00 90.94 146 ILE A CA 1
ATOM 1102 C C . ILE A 1 146 ? -14.256 15.243 4.474 1.00 90.94 146 ILE A C 1
ATOM 1104 O O . ILE A 1 146 ? -13.614 14.688 5.371 1.00 90.94 146 ILE A O 1
ATOM 1108 N N . TYR A 1 147 ? -13.842 16.348 3.862 1.00 89.25 147 TYR A N 1
ATOM 1109 C CA . TYR A 1 147 ? -12.540 16.961 4.113 1.00 89.25 147 TYR A CA 1
ATOM 1110 C C . TYR A 1 147 ? -12.575 18.489 3.980 1.00 89.25 147 TYR A C 1
ATOM 1112 O O . TYR A 1 147 ? -13.542 19.070 3.493 1.00 89.25 147 TYR A O 1
ATOM 1120 N N . GLY A 1 148 ? -11.517 19.144 4.459 1.00 80.06 148 GLY A N 1
ATOM 1121 C CA . GLY A 1 148 ? -11.414 20.604 4.501 1.00 80.06 148 GLY A CA 1
ATOM 1122 C C . GLY A 1 148 ? -11.890 21.218 5.822 1.00 80.06 148 GLY A C 1
ATOM 1123 O O . GLY A 1 148 ? -12.366 20.534 6.733 1.00 80.06 148 GLY A O 1
ATOM 1124 N N . THR A 1 149 ? -11.703 22.529 5.946 1.00 68.44 149 THR A N 1
ATOM 1125 C CA . THR A 1 149 ? -12.033 23.323 7.137 1.00 68.44 149 THR A CA 1
ATOM 1126 C C . THR A 1 149 ? -13.011 24.440 6.760 1.00 68.44 149 THR A C 1
ATOM 1128 O O . THR A 1 149 ? -12.922 25.008 5.677 1.00 68.44 149 THR A O 1
ATOM 1131 N N . GLY A 1 150 ? -13.979 24.747 7.630 1.00 69.56 150 GLY A N 1
ATOM 1132 C CA . GLY A 1 150 ? -14.992 25.786 7.387 1.00 69.56 150 GLY A CA 1
ATOM 1133 C C . GLY A 1 150 ? -16.429 25.316 7.626 1.00 69.56 150 GLY A C 1
ATOM 1134 O O . GLY A 1 150 ? -16.663 24.178 8.029 1.00 69.56 150 GLY A O 1
ATOM 1135 N N . ALA A 1 151 ? -17.397 26.211 7.393 1.00 73.56 151 ALA A N 1
ATOM 1136 C CA . ALA A 1 151 ? -18.825 25.949 7.624 1.00 73.56 151 ALA A CA 1
ATOM 1137 C C . ALA A 1 151 ? -19.422 24.921 6.642 1.00 73.56 151 ALA A C 1
ATOM 1139 O O . ALA A 1 151 ? -20.412 24.264 6.953 1.00 73.56 151 ALA A O 1
ATOM 1140 N N . THR A 1 152 ? -18.804 24.767 5.470 1.00 81.19 152 THR A N 1
ATOM 1141 C CA . THR A 1 152 ? -19.208 23.826 4.419 1.00 81.19 152 THR A CA 1
ATOM 1142 C C . THR A 1 152 ? -17.996 23.008 3.973 1.00 81.19 152 THR A C 1
ATOM 1144 O O . THR A 1 152 ? -17.273 23.445 3.076 1.00 81.19 152 THR A O 1
ATOM 1147 N N . PRO A 1 153 ? -17.725 21.856 4.607 1.00 85.88 153 PRO A N 1
ATOM 1148 C CA . PRO A 1 153 ? -16.628 20.991 4.195 1.00 85.88 153 PRO A CA 1
ATOM 1149 C C . PRO A 1 153 ? -16.887 20.381 2.811 1.00 85.88 153 PRO A C 1
ATOM 1151 O O . PRO A 1 153 ? -18.034 20.155 2.411 1.00 85.88 153 PRO A O 1
ATOM 1154 N N . GLU A 1 154 ? -15.805 20.091 2.095 1.00 90.38 154 GLU A N 1
ATOM 1155 C CA . GLU A 1 154 ? -15.845 19.390 0.817 1.00 90.38 154 GLU A CA 1
ATOM 1156 C C . GLU A 1 154 ? -16.201 17.914 1.022 1.00 90.38 154 GLU A C 1
ATOM 1158 O O . GLU A 1 154 ? -15.970 17.326 2.085 1.00 90.38 154 GLU A O 1
ATOM 1163 N N . LYS A 1 155 ? -16.774 17.301 -0.016 1.00 90.88 155 LYS A N 1
ATOM 1164 C CA . LYS A 1 155 ? -17.127 15.882 -0.023 1.00 90.88 155 LYS A CA 1
ATOM 1165 C C . LYS A 1 155 ? -16.861 15.265 -1.389 1.00 90.88 155 LYS A C 1
ATOM 1167 O O . LYS A 1 155 ? -17.146 15.878 -2.412 1.00 90.88 155 LYS A O 1
ATOM 1172 N N . GLY A 1 156 ? -16.401 14.024 -1.387 1.00 90.19 156 GLY A N 1
ATOM 1173 C CA . GLY A 1 156 ? -16.218 13.213 -2.588 1.00 90.19 156 GLY A CA 1
ATOM 1174 C C . GLY A 1 156 ? -16.064 11.750 -2.209 1.00 90.19 156 GLY A C 1
ATOM 1175 O O . GLY A 1 156 ? -15.767 11.439 -1.055 1.00 90.19 156 GLY A O 1
ATOM 1176 N N . THR A 1 157 ? -16.304 10.834 -3.138 1.00 94.88 157 THR A N 1
ATOM 1177 C CA . THR A 1 157 ? -15.935 9.433 -2.914 1.00 94.88 157 THR A CA 1
ATOM 1178 C C . THR A 1 157 ? -14.438 9.224 -3.159 1.00 94.88 157 THR A C 1
ATOM 1180 O O . THR A 1 157 ? -13.794 10.053 -3.802 1.00 94.88 157 THR A O 1
ATOM 1183 N N . ILE A 1 158 ? -13.852 8.128 -2.664 1.00 92.00 158 ILE A N 1
ATOM 1184 C CA . ILE A 1 158 ? -12.451 7.787 -2.979 1.00 92.00 158 ILE A CA 1
ATOM 1185 C C . ILE A 1 158 ? -12.249 7.693 -4.498 1.00 92.00 158 ILE A C 1
ATOM 1187 O O . ILE A 1 158 ? -11.237 8.172 -5.004 1.00 92.00 158 ILE A O 1
ATOM 1191 N N . GLY A 1 159 ? -13.223 7.135 -5.226 1.00 91.62 159 GLY A N 1
ATOM 1192 C CA . GLY A 1 159 ? -13.189 7.065 -6.687 1.00 91.62 159 GLY A CA 1
ATOM 1193 C C . GLY A 1 159 ? -13.192 8.444 -7.351 1.00 91.62 159 GLY A C 1
ATOM 1194 O O . GLY A 1 159 ? -12.414 8.676 -8.274 1.00 91.62 159 GLY A O 1
ATOM 1195 N N . ASP A 1 160 ? -14.006 9.382 -6.857 1.00 92.56 160 ASP A N 1
ATOM 1196 C CA . ASP A 1 160 ? -14.027 10.759 -7.377 1.00 92.56 160 ASP A CA 1
ATOM 1197 C C . ASP A 1 160 ? -12.686 11.461 -7.126 1.00 92.56 160 ASP A C 1
ATOM 1199 O O . ASP A 1 160 ? -12.124 12.094 -8.020 1.00 92.56 160 ASP A O 1
ATOM 1203 N N . LEU A 1 161 ? -12.148 11.309 -5.912 1.00 92.75 161 LEU A N 1
ATOM 1204 C CA . LEU A 1 161 ? -10.890 11.928 -5.501 1.00 92.75 161 LEU A CA 1
ATOM 1205 C C . LEU A 1 161 ? -9.694 11.360 -6.264 1.00 92.75 161 LEU A C 1
ATOM 1207 O O . LEU A 1 161 ? -8.819 12.122 -6.658 1.00 92.75 161 LEU A O 1
ATOM 1211 N N . ALA A 1 162 ? -9.664 10.054 -6.535 1.00 87.56 162 ALA A N 1
ATOM 1212 C CA . ALA A 1 162 ? -8.586 9.424 -7.300 1.00 87.56 162 ALA A CA 1
ATOM 1213 C C . ALA A 1 162 ? -8.422 10.023 -8.711 1.00 87.56 162 ALA A C 1
ATOM 1215 O O . ALA A 1 162 ? -7.320 10.021 -9.254 1.00 87.56 162 ALA A O 1
ATOM 1216 N N . ASN A 1 163 ? -9.496 10.583 -9.277 1.00 89.44 163 ASN A N 1
ATOM 1217 C CA . ASN A 1 163 ? -9.486 11.258 -10.575 1.00 89.44 163 ASN A CA 1
ATOM 1218 C C . ASN A 1 163 ? -9.181 12.768 -10.483 1.00 89.44 163 ASN A C 1
ATOM 1220 O O . ASN A 1 163 ? -9.141 13.451 -11.505 1.00 89.44 163 ASN A O 1
ATOM 1224 N N . ASN A 1 164 ? -8.953 13.302 -9.279 1.00 90.19 164 ASN A N 1
ATOM 1225 C CA . ASN A 1 164 ? -8.650 14.710 -9.034 1.00 90.19 164 ASN A CA 1
ATOM 1226 C C . ASN A 1 164 ? -7.450 14.846 -8.071 1.00 90.19 164 ASN A C 1
ATOM 1228 O O . ASN A 1 164 ? -7.637 14.898 -6.853 1.00 90.19 164 ASN A O 1
ATOM 1232 N N . PRO A 1 165 ? -6.209 14.941 -8.592 1.00 86.50 165 PRO A N 1
ATOM 1233 C CA . PRO A 1 165 ? -4.991 14.930 -7.776 1.00 86.50 165 PRO A CA 1
ATOM 1234 C C . PRO A 1 165 ? -4.939 16.010 -6.686 1.00 86.50 165 PRO A C 1
ATOM 1236 O O . PRO A 1 165 ? -4.482 15.751 -5.573 1.00 86.50 165 PRO A O 1
ATOM 1239 N N . THR A 1 166 ? -5.432 17.218 -6.977 1.00 87.31 166 THR A N 1
ATOM 1240 C CA . THR A 1 166 ? -5.451 18.329 -6.014 1.00 87.31 166 THR A CA 1
ATOM 1241 C C . THR A 1 166 ? -6.436 18.064 -4.876 1.00 87.31 166 THR A C 1
ATOM 1243 O O . THR A 1 166 ? -6.099 18.248 -3.702 1.00 87.31 166 THR A O 1
ATOM 1246 N N . ALA A 1 167 ? -7.638 17.584 -5.203 1.00 87.88 167 ALA A N 1
ATOM 1247 C CA . ALA A 1 167 ? -8.626 17.201 -4.199 1.00 87.88 167 ALA A CA 1
ATOM 1248 C C . ALA A 1 167 ? -8.148 15.995 -3.373 1.00 87.88 167 ALA A C 1
ATOM 1250 O O . ALA A 1 167 ? -8.275 16.007 -2.150 1.00 87.88 167 ALA A O 1
ATOM 1251 N N . ALA A 1 168 ? -7.519 14.997 -4.006 1.00 88.19 168 ALA A N 1
ATOM 1252 C CA . ALA A 1 168 ? -6.937 13.844 -3.322 1.00 88.19 168 ALA A CA 1
ATOM 1253 C C . ALA A 1 168 ? -5.862 14.248 -2.307 1.00 88.19 168 ALA A C 1
ATOM 1255 O O . ALA A 1 168 ? -5.905 13.796 -1.163 1.00 88.19 168 ALA A O 1
ATOM 1256 N N . ALA A 1 169 ? -4.929 15.126 -2.689 1.00 87.56 169 ALA A N 1
ATOM 1257 C CA . ALA A 1 169 ? -3.886 15.614 -1.786 1.00 87.56 169 ALA A CA 1
ATOM 1258 C C . ALA A 1 169 ? -4.481 16.361 -0.576 1.00 87.56 169 ALA A C 1
ATOM 1260 O O . ALA A 1 169 ? -4.074 16.146 0.571 1.00 87.56 169 ALA A O 1
ATOM 1261 N N . THR A 1 170 ? -5.499 17.189 -0.819 1.00 89.19 170 THR A N 1
ATOM 1262 C CA . THR A 1 170 ? -6.199 17.942 0.232 1.00 89.19 170 THR A CA 1
ATOM 1263 C C . THR A 1 170 ? -6.951 17.004 1.179 1.00 89.19 170 THR A C 1
ATOM 1265 O O . THR A 1 170 ? -6.786 17.084 2.397 1.00 89.19 170 THR A O 1
ATOM 1268 N N . ALA A 1 171 ? -7.714 16.054 0.639 1.00 90.75 171 ALA A N 1
ATOM 1269 C CA . ALA A 1 171 ? -8.418 15.047 1.424 1.00 90.75 171 ALA A CA 1
ATOM 1270 C C . ALA A 1 171 ? -7.458 14.180 2.253 1.00 90.75 171 ALA A C 1
ATOM 1272 O O . ALA A 1 171 ? -7.710 13.933 3.434 1.00 90.75 171 ALA A O 1
ATOM 1273 N N . LEU A 1 172 ? -6.332 13.758 1.669 1.00 90.44 172 LEU A N 1
ATOM 1274 C CA . LEU A 1 172 ? -5.333 12.940 2.352 1.00 90.44 172 LEU A CA 1
ATOM 1275 C C . LEU A 1 172 ? -4.699 13.685 3.532 1.00 90.44 172 LEU A C 1
ATOM 1277 O O . LEU A 1 172 ? -4.670 13.146 4.638 1.00 90.44 172 LEU A O 1
ATOM 1281 N N . SER A 1 173 ? -4.246 14.926 3.327 1.00 89.38 173 SER A N 1
ATOM 1282 C CA . SER A 1 173 ? -3.668 15.743 4.407 1.00 89.38 173 SER A CA 1
ATOM 1283 C C . SER A 1 173 ? -4.657 15.966 5.559 1.00 89.38 173 SER A C 1
ATOM 1285 O O . SER A 1 173 ? -4.291 15.829 6.729 1.00 89.38 173 SER A O 1
ATOM 1287 N N . TYR A 1 174 ? -5.936 16.195 5.245 1.00 90.19 174 TYR A N 1
ATOM 1288 C CA . TYR A 1 174 ? -6.998 16.308 6.244 1.00 90.19 174 TYR A CA 1
ATOM 1289 C C . TYR A 1 174 ? -7.196 15.009 7.044 1.00 90.19 174 TYR A C 1
ATOM 1291 O O . TYR A 1 174 ? -7.292 15.037 8.274 1.00 90.19 174 TYR A O 1
ATOM 1299 N N . LEU A 1 175 ? -7.240 13.858 6.365 1.00 89.62 175 LEU A N 1
ATOM 1300 C CA . LEU A 1 175 ? -7.400 12.551 7.011 1.00 89.62 175 LEU A CA 1
ATOM 1301 C C . LEU A 1 175 ? -6.197 12.179 7.887 1.00 89.62 175 LEU A C 1
ATOM 1303 O O . LEU A 1 175 ? -6.391 11.596 8.956 1.00 89.62 175 LEU A O 1
ATOM 1307 N N . ILE A 1 176 ? -4.978 12.538 7.475 1.00 89.75 176 ILE A N 1
ATOM 1308 C CA . ILE A 1 176 ? -3.766 12.369 8.290 1.00 89.75 176 ILE A CA 1
ATOM 1309 C C . ILE A 1 176 ? -3.884 13.193 9.575 1.00 89.75 176 ILE A C 1
ATOM 1311 O O . ILE A 1 176 ? -3.781 12.622 10.660 1.00 89.75 176 ILE A O 1
ATOM 1315 N N . GLY A 1 177 ? -4.222 14.484 9.478 1.00 85.88 177 GLY A N 1
ATOM 1316 C CA . GLY A 1 177 ? -4.414 15.333 10.660 1.00 85.88 177 GLY A CA 1
ATOM 1317 C C . GLY A 1 177 ? -5.520 14.817 11.594 1.00 85.88 177 GLY A C 1
ATOM 1318 O O . GLY A 1 177 ? -5.371 14.816 12.816 1.00 85.88 177 GLY A O 1
ATOM 1319 N N . GLN A 1 178 ? -6.618 14.289 11.039 1.00 86.88 178 GLN A N 1
ATOM 1320 C CA . GLN A 1 178 ? -7.674 13.622 11.816 1.00 86.88 178 GLN A CA 1
ATOM 1321 C C . GLN A 1 178 ? -7.172 12.354 12.521 1.00 86.88 178 GLN A C 1
ATOM 1323 O O . GLN A 1 178 ? -7.533 12.107 13.676 1.00 86.88 178 GLN A O 1
ATOM 1328 N N . ARG A 1 179 ? -6.357 11.532 11.845 1.00 86.31 179 ARG A N 1
ATOM 1329 C CA . ARG A 1 179 ? -5.748 10.332 12.437 1.00 86.31 179 ARG A CA 1
ATOM 1330 C C . ARG A 1 179 ? -4.837 10.721 13.597 1.00 86.31 179 ARG A C 1
ATOM 1332 O O . ARG A 1 179 ? -4.999 10.170 14.681 1.00 86.31 179 ARG A O 1
ATOM 1339 N N . GLU A 1 180 ? -3.939 11.679 13.393 1.00 85.94 180 GLU A N 1
ATOM 1340 C CA . GLU A 1 180 ? -3.014 12.169 14.421 1.00 85.94 180 GLU A CA 1
ATOM 1341 C C . GLU A 1 180 ? -3.764 12.714 15.635 1.00 85.94 180 GLU A C 1
ATOM 1343 O O . GLU A 1 180 ? -3.489 12.304 16.761 1.00 85.94 180 GLU A O 1
ATOM 1348 N N . LYS A 1 181 ? -4.795 13.538 15.413 1.00 84.50 181 LYS A N 1
ATOM 1349 C CA . LYS A 1 181 ? -5.653 14.042 16.491 1.00 84.50 181 LYS A CA 1
ATOM 1350 C C . LYS A 1 181 ? -6.321 12.909 17.271 1.00 84.50 181 LYS A C 1
ATOM 1352 O O . LYS A 1 181 ? -6.342 12.937 18.497 1.00 84.50 181 LYS A O 1
ATOM 1357 N N . LYS A 1 182 ? -6.844 11.884 16.587 1.00 85.31 182 LYS A N 1
ATOM 1358 C CA . LYS A 1 182 ? -7.421 10.704 17.254 1.00 85.31 182 LYS A CA 1
ATOM 1359 C C . LYS A 1 182 ? -6.379 9.932 18.062 1.00 85.31 182 LYS A C 1
ATOM 1361 O O . LYS A 1 182 ? -6.712 9.456 19.142 1.00 85.31 182 LYS A O 1
ATOM 1366 N N . MET A 1 183 ? -5.153 9.797 17.558 1.00 78.19 183 MET A N 1
ATOM 1367 C CA . MET A 1 183 ? -4.073 9.118 18.280 1.00 78.19 183 MET A CA 1
ATOM 1368 C C . MET A 1 183 ? -3.630 9.912 19.510 1.00 78.19 183 MET A C 1
ATOM 1370 O O . MET A 1 183 ? -3.494 9.324 20.576 1.00 78.19 183 MET A O 1
ATOM 1374 N N . LEU A 1 184 ? -3.490 11.235 19.396 1.00 79.19 184 LEU A N 1
ATOM 1375 C CA . LEU A 1 184 ? -3.185 12.127 20.519 1.00 79.19 184 LEU A CA 1
ATOM 1376 C C . LEU A 1 184 ? -4.273 12.070 21.594 1.00 79.19 184 LEU A C 1
ATOM 1378 O O . LEU A 1 184 ? -3.960 11.911 22.769 1.00 79.19 184 LEU A O 1
ATOM 1382 N N . ASN A 1 185 ? -5.544 12.110 21.191 1.00 77.31 185 ASN A N 1
ATOM 1383 C CA . ASN A 1 185 ? -6.663 12.006 22.127 1.00 77.31 185 ASN A CA 1
ATOM 1384 C C . ASN A 1 185 ? -6.672 10.644 22.843 1.00 77.31 185 ASN A C 1
ATOM 1386 O O . ASN A 1 185 ? -6.791 10.587 24.064 1.00 77.31 185 ASN A O 1
ATOM 1390 N N . LYS A 1 186 ? -6.453 9.543 22.113 1.00 73.12 186 LYS A N 1
ATOM 1391 C CA . LYS A 1 186 ? -6.333 8.205 22.716 1.00 73.12 186 LYS A CA 1
ATOM 1392 C C . LYS A 1 186 ? -5.116 8.073 23.630 1.00 73.12 186 LYS A C 1
ATOM 1394 O O . LYS A 1 186 ? -5.202 7.388 24.639 1.00 73.12 186 LYS A O 1
ATOM 1399 N N . ALA A 1 187 ? -3.998 8.716 23.299 1.00 63.59 187 ALA A N 1
ATOM 1400 C CA . ALA A 1 187 ? -2.809 8.743 24.146 1.00 63.59 187 ALA A CA 1
ATOM 1401 C C . ALA A 1 187 ? -3.030 9.579 25.416 1.00 63.59 187 ALA A C 1
ATOM 1403 O O . ALA A 1 187 ? -2.512 9.220 26.465 1.00 63.59 187 ALA A O 1
ATOM 1404 N N . SER A 1 188 ? -3.835 10.645 25.350 1.00 59.09 188 SER A N 1
ATOM 1405 C CA . SER A 1 188 ? -4.239 11.411 26.537 1.00 59.09 188 SER A CA 1
ATOM 1406 C C . SER A 1 188 ? -5.259 10.680 27.419 1.00 59.09 188 SER A C 1
ATOM 1408 O O . SER A 1 1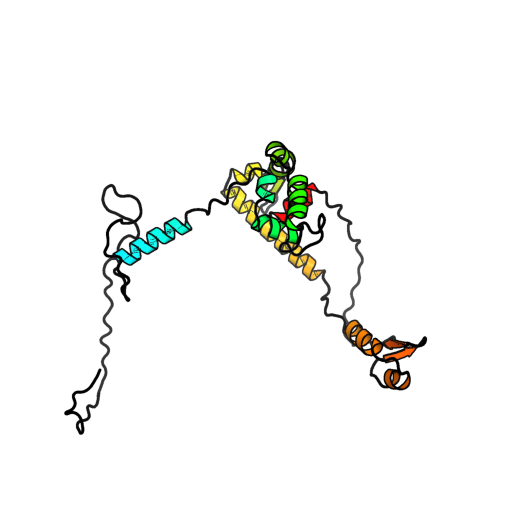88 ? -5.321 10.933 28.617 1.00 59.09 188 SER A O 1
ATOM 1410 N N . GLU A 1 189 ? -6.034 9.755 26.844 1.00 55.53 189 GLU A N 1
ATOM 1411 C CA . GLU A 1 189 ? -6.948 8.860 27.573 1.00 55.53 189 GLU A CA 1
ATOM 1412 C C . GLU A 1 189 ? -6.239 7.602 28.108 1.00 55.53 189 GLU A C 1
ATOM 1414 O O . GLU A 1 189 ? -6.704 6.974 29.061 1.00 55.53 189 GLU A O 1
ATOM 1419 N N . ALA A 1 190 ? -5.100 7.230 27.521 1.00 49.88 190 ALA A N 1
ATOM 1420 C CA . ALA A 1 190 ? -4.256 6.158 28.015 1.00 49.88 190 ALA A CA 1
ATOM 1421 C C . ALA A 1 190 ? -3.482 6.653 29.243 1.00 49.88 190 ALA A C 1
ATOM 1423 O O . ALA A 1 190 ? -2.448 7.311 29.133 1.00 49.88 190 ALA A O 1
ATOM 1424 N N . LYS A 1 191 ? -3.971 6.305 30.440 1.00 47.34 191 LYS A N 1
ATOM 1425 C CA . LYS A 1 191 ? -3.156 6.362 31.661 1.00 47.34 191 LYS A CA 1
ATOM 1426 C C . LYS A 1 191 ? -1.835 5.637 31.356 1.00 47.34 191 LYS A C 1
ATOM 1428 O O . LYS A 1 191 ? -1.899 4.550 30.777 1.00 47.34 191 LYS A O 1
ATOM 1433 N N . PRO A 1 192 ? -0.658 6.200 31.682 1.00 40.97 192 PRO A N 1
ATOM 1434 C CA . PRO A 1 192 ? 0.596 5.521 31.404 1.00 40.97 192 PRO A CA 1
ATOM 1435 C C . PRO A 1 192 ? 0.560 4.151 32.077 1.00 40.97 192 PRO A C 1
ATOM 1437 O O . PRO A 1 192 ? 0.531 4.064 33.301 1.00 40.97 192 PRO A O 1
ATOM 1440 N N . THR A 1 193 ? 0.560 3.079 31.283 1.00 44.78 193 THR A N 1
ATOM 1441 C CA . THR A 1 193 ? 0.974 1.752 31.744 1.00 44.78 193 THR A CA 1
ATOM 1442 C C . THR A 1 193 ? 2.483 1.803 31.947 1.00 44.78 193 THR A C 1
ATOM 1444 O O . THR A 1 193 ? 3.265 1.253 31.174 1.00 44.78 193 THR A O 1
ATOM 1447 N N . VAL A 1 194 ? 2.896 2.518 32.992 1.00 44.38 194 VAL A N 1
ATOM 1448 C CA . VAL A 1 194 ? 4.015 2.042 33.795 1.00 44.38 194 VAL A CA 1
ATOM 1449 C C . VAL A 1 194 ? 3.539 0.683 34.315 1.00 44.38 194 VAL A C 1
ATOM 1451 O O . VAL A 1 194 ? 2.392 0.603 34.758 1.00 44.38 194 VAL A O 1
ATOM 1454 N N . PRO A 1 195 ? 4.314 -0.406 34.199 1.00 39.47 195 PRO A N 1
ATOM 1455 C CA . PRO A 1 195 ? 4.017 -1.599 34.979 1.00 39.47 195 PRO A CA 1
ATOM 1456 C C . PRO A 1 195 ? 3.898 -1.121 36.423 1.00 39.47 195 PRO A C 1
ATOM 1458 O O . PRO A 1 195 ? 4.886 -0.602 36.944 1.00 39.47 195 PRO A O 1
ATOM 1461 N N . ASP A 1 196 ? 2.697 -1.168 37.008 1.00 46.12 196 ASP A N 1
ATOM 1462 C CA . ASP A 1 196 ? 2.498 -0.701 38.377 1.00 46.12 196 ASP A CA 1
ATOM 1463 C C . ASP A 1 196 ? 3.593 -1.360 39.231 1.00 46.12 196 ASP A C 1
ATOM 1465 O O . ASP A 1 196 ? 3.840 -2.563 39.115 1.00 46.12 196 ASP A O 1
ATOM 1469 N N . GLU A 1 197 ? 4.308 -0.590 40.057 1.00 53.16 197 GLU A N 1
ATOM 1470 C CA . GLU A 1 197 ? 5.305 -1.150 40.989 1.00 53.16 197 GLU A CA 1
ATOM 1471 C C . GLU A 1 197 ? 4.680 -2.238 41.885 1.00 53.16 197 GLU A C 1
ATOM 1473 O O . GLU A 1 197 ? 5.366 -3.109 42.417 1.00 53.16 197 GLU A O 1
ATOM 1478 N N . GLU A 1 198 ? 3.352 -2.226 41.996 1.00 52.72 198 GLU A N 1
ATOM 1479 C CA . GLU A 1 198 ? 2.529 -3.259 42.607 1.00 52.72 198 GLU A CA 1
ATOM 1480 C C . GLU A 1 198 ? 2.642 -4.617 41.886 1.00 52.72 198 GLU A C 1
ATOM 1482 O O . GLU A 1 198 ? 2.755 -5.649 42.542 1.00 52.72 198 GLU A O 1
ATOM 1487 N N . ASP A 1 199 ? 2.716 -4.633 40.552 1.00 55.12 199 ASP A N 1
ATOM 1488 C CA . ASP A 1 199 ? 2.817 -5.833 39.709 1.00 55.12 199 ASP A CA 1
ATOM 1489 C C . ASP A 1 199 ? 4.237 -6.440 39.738 1.00 55.12 199 ASP A C 1
ATOM 1491 O O . ASP A 1 199 ? 4.421 -7.662 39.656 1.00 55.12 199 ASP A O 1
ATOM 1495 N N . SER A 1 200 ? 5.269 -5.599 39.909 1.00 59.28 200 SER A N 1
ATOM 1496 C CA . SER A 1 200 ? 6.653 -6.055 40.105 1.00 59.28 200 SER A CA 1
ATOM 1497 C C . SER A 1 200 ? 6.876 -6.588 41.525 1.00 59.28 200 SER A C 1
ATOM 1499 O O . SER A 1 200 ? 7.410 -7.692 41.679 1.00 59.28 200 SER A O 1
ATOM 1501 N N . LYS A 1 201 ? 6.373 -5.893 42.557 1.00 61.88 201 LYS A N 1
ATOM 1502 C CA . LYS A 1 201 ? 6.446 -6.362 43.949 1.00 61.88 201 LYS A CA 1
ATOM 1503 C C . LYS A 1 201 ? 5.563 -7.584 44.210 1.00 61.88 201 LYS A C 1
ATOM 1505 O O . LYS A 1 201 ? 5.972 -8.470 44.958 1.00 61.88 201 LYS A O 1
ATOM 1510 N N . ALA A 1 202 ? 4.401 -7.708 43.566 1.00 64.31 202 ALA A N 1
ATOM 1511 C CA . ALA A 1 202 ? 3.556 -8.900 43.680 1.00 64.31 202 ALA A CA 1
ATOM 1512 C C . ALA A 1 202 ? 4.252 -10.152 43.122 1.00 64.31 202 ALA A C 1
ATOM 1514 O O . ALA A 1 202 ? 4.241 -11.202 43.772 1.00 64.31 202 ALA A O 1
ATOM 1515 N N . LYS A 1 203 ? 4.922 -10.040 41.964 1.00 67.69 203 LYS A N 1
ATOM 1516 C CA . LYS A 1 203 ? 5.773 -11.119 41.428 1.00 67.69 203 LYS A CA 1
ATOM 1517 C C . LYS A 1 203 ? 6.927 -11.441 42.369 1.00 67.69 203 LYS A C 1
ATOM 1519 O O . LYS A 1 203 ? 7.243 -12.610 42.578 1.00 67.69 203 LYS A O 1
ATOM 1524 N N . GLU A 1 204 ? 7.526 -10.422 42.973 1.00 70.00 204 GLU A N 1
ATOM 1525 C CA . GLU A 1 204 ? 8.640 -10.586 43.897 1.00 70.00 204 GLU A CA 1
ATOM 1526 C C . GLU A 1 204 ? 8.234 -11.262 45.227 1.00 70.00 204 GLU A C 1
ATOM 1528 O O . GLU A 1 204 ? 8.998 -12.089 45.736 1.00 70.00 204 GLU A O 1
ATOM 1533 N N . CYS A 1 205 ? 7.038 -10.995 45.766 1.00 72.19 205 CYS A N 1
ATOM 1534 C CA . CYS A 1 205 ? 6.493 -11.713 46.928 1.00 72.19 205 CYS A CA 1
ATOM 1535 C C . CYS A 1 205 ? 6.114 -13.164 46.578 1.00 72.19 205 CYS A C 1
ATOM 1537 O O . CYS A 1 205 ? 6.349 -14.072 47.372 1.00 72.19 205 CYS A O 1
ATOM 1539 N N . ALA A 1 206 ? 5.573 -13.408 45.378 1.00 71.44 206 ALA A N 1
ATOM 1540 C CA . ALA A 1 206 ? 5.082 -14.727 44.961 1.00 71.44 206 ALA A CA 1
ATOM 1541 C C . ALA A 1 206 ? 6.185 -15.784 44.752 1.00 71.44 206 ALA A C 1
ATOM 1543 O O . ALA A 1 206 ? 5.884 -16.976 44.693 1.00 71.44 206 ALA A O 1
ATOM 1544 N N . THR A 1 207 ? 7.450 -15.366 44.647 1.00 71.81 207 THR A N 1
ATOM 1545 C CA . THR A 1 207 ? 8.606 -16.280 44.548 1.00 71.81 207 THR A CA 1
ATOM 1546 C C . THR A 1 207 ? 9.003 -16.916 45.882 1.00 71.81 207 THR A C 1
ATOM 1548 O O . THR A 1 207 ? 9.770 -17.877 45.884 1.00 71.81 207 THR A O 1
ATOM 1551 N N . GLU A 1 208 ? 8.484 -16.420 47.011 1.00 71.94 208 GLU A N 1
ATOM 1552 C CA . GLU A 1 208 ? 8.877 -16.872 48.345 1.00 71.94 208 GLU A CA 1
ATOM 1553 C C . GLU A 1 208 ? 7.813 -17.785 48.972 1.00 71.94 208 GLU A C 1
ATOM 1555 O O . GLU A 1 208 ? 6.687 -17.370 49.258 1.00 71.94 208 GLU A O 1
ATOM 1560 N N . SER A 1 209 ? 8.173 -19.046 49.217 1.00 71.69 209 SER A N 1
ATOM 1561 C CA . SER A 1 209 ? 7.282 -20.042 49.825 1.00 71.69 209 SER A CA 1
ATOM 1562 C C . SER A 1 209 ? 7.471 -20.190 51.337 1.00 71.69 209 SER A C 1
ATOM 1564 O O . SER A 1 209 ? 6.611 -20.768 52.003 1.00 71.69 209 SER A O 1
ATOM 1566 N N . GLU A 1 210 ? 8.568 -19.680 51.910 1.00 77.50 210 GLU A N 1
ATOM 1567 C CA . GLU A 1 210 ? 8.824 -19.787 53.347 1.00 77.50 210 GLU A CA 1
ATOM 1568 C C . GLU A 1 210 ? 8.231 -18.603 54.126 1.00 77.50 210 GLU A C 1
ATOM 1570 O O . GLU A 1 210 ? 8.603 -17.443 53.941 1.00 77.50 210 GLU A O 1
ATOM 1575 N N . LYS A 1 211 ? 7.360 -18.907 55.097 1.00 77.31 211 LYS A N 1
ATOM 1576 C CA . LYS A 1 211 ? 6.677 -17.916 55.950 1.00 77.31 211 LYS A CA 1
ATOM 1577 C C . LYS A 1 211 ? 7.628 -16.905 56.608 1.00 77.31 211 LYS A C 1
ATOM 1579 O O . LYS A 1 211 ? 7.311 -15.719 56.676 1.00 77.31 211 LYS A O 1
ATOM 1584 N N . TYR A 1 212 ? 8.784 -17.358 57.098 1.00 76.44 212 TYR A N 1
ATOM 1585 C CA . TYR A 1 212 ? 9.750 -16.486 57.776 1.00 76.44 212 TYR A CA 1
ATOM 1586 C C . TYR A 1 212 ? 10.443 -15.513 56.811 1.00 76.44 212 TYR A C 1
ATOM 1588 O O . TYR A 1 212 ? 10.614 -14.341 57.144 1.00 76.44 212 TYR A O 1
ATOM 1596 N N . LYS A 1 213 ? 10.802 -15.976 55.607 1.00 78.69 213 LYS A N 1
ATOM 1597 C CA . LYS A 1 213 ? 11.430 -15.145 54.569 1.00 78.69 213 LYS A CA 1
ATOM 1598 C C . LYS A 1 213 ? 10.434 -14.159 53.963 1.00 78.69 213 LYS A C 1
ATOM 1600 O O . LYS A 1 213 ? 10.768 -12.988 53.815 1.00 78.69 213 LYS A O 1
ATOM 1605 N N . CYS A 1 214 ? 9.197 -14.598 53.731 1.00 80.00 214 CYS A N 1
ATOM 1606 C CA . CYS A 1 214 ? 8.114 -13.745 53.245 1.00 80.00 214 CYS A CA 1
ATOM 1607 C C . CYS A 1 214 ? 7.886 -12.525 54.152 1.00 80.00 214 CYS A C 1
ATOM 1609 O O . CYS A 1 214 ? 7.894 -11.393 53.683 1.00 80.00 214 CYS A O 1
ATOM 1611 N N . ASN A 1 215 ? 7.770 -12.741 55.467 1.00 78.50 215 ASN A N 1
ATOM 1612 C CA . ASN A 1 215 ? 7.504 -11.660 56.423 1.00 78.50 215 ASN A CA 1
ATOM 1613 C C . ASN A 1 215 ? 8.714 -10.740 56.681 1.00 78.50 215 ASN A C 1
ATOM 1615 O O . ASN A 1 215 ? 8.556 -9.697 57.313 1.00 78.50 215 ASN A O 1
ATOM 1619 N N . LYS A 1 216 ? 9.914 -11.117 56.217 1.00 80.81 216 LYS A N 1
ATOM 1620 C CA . LYS A 1 216 ? 11.115 -10.268 56.236 1.00 80.81 216 LYS A CA 1
ATOM 1621 C C . LYS A 1 216 ? 11.241 -9.379 54.997 1.00 80.81 216 LYS A C 1
ATOM 1623 O O . LYS A 1 216 ? 12.059 -8.462 55.013 1.00 80.81 216 LYS A O 1
ATOM 1628 N N . LYS A 1 217 ? 10.485 -9.662 53.933 1.00 76.12 217 LYS A N 1
ATOM 1629 C CA . LYS A 1 217 ? 10.555 -8.940 52.662 1.00 76.12 217 LYS A CA 1
ATOM 1630 C C . LYS A 1 217 ? 9.657 -7.707 52.722 1.00 76.12 217 LYS A C 1
ATOM 1632 O O . LYS A 1 217 ? 8.497 -7.791 53.128 1.00 76.12 217 LYS A O 1
ATOM 1637 N N . ASP A 1 218 ? 10.213 -6.555 52.362 1.00 74.88 218 ASP A N 1
ATOM 1638 C CA . ASP A 1 218 ? 9.517 -5.280 52.504 1.00 74.88 218 ASP A CA 1
ATOM 1639 C C . ASP A 1 218 ? 8.280 -5.214 51.594 1.00 74.88 218 ASP A C 1
ATOM 1641 O O . ASP A 1 218 ? 8.353 -5.469 50.392 1.00 74.88 218 ASP A O 1
ATOM 1645 N N . GLY A 1 219 ? 7.124 -4.910 52.186 1.00 73.38 219 GLY A N 1
ATOM 1646 C CA . GLY A 1 219 ? 5.830 -4.911 51.499 1.00 73.38 219 GLY A CA 1
ATOM 1647 C C . GLY A 1 219 ? 5.145 -6.276 51.318 1.00 73.38 219 GLY A C 1
ATOM 1648 O O . GLY A 1 219 ? 4.031 -6.283 50.805 1.00 73.38 219 GLY A O 1
ATOM 1649 N N . CYS A 1 220 ? 5.717 -7.404 51.763 1.00 81.00 220 CYS A N 1
ATOM 1650 C CA . CYS A 1 220 ? 5.089 -8.735 51.663 1.00 81.00 220 CYS A CA 1
ATOM 1651 C C . CYS A 1 220 ? 4.548 -9.254 53.015 1.00 81.00 220 CYS A C 1
ATOM 1653 O O . CYS A 1 220 ? 5.056 -8.914 54.086 1.00 81.00 220 CYS A O 1
ATOM 1655 N N . GLU A 1 221 ? 3.520 -10.102 52.978 1.00 84.25 221 GLU A N 1
ATOM 1656 C CA . GLU A 1 221 ? 2.926 -10.793 54.127 1.00 84.25 221 GLU A CA 1
ATOM 1657 C C . GLU A 1 221 ? 2.475 -12.215 53.758 1.00 84.25 221 GLU A C 1
ATOM 1659 O O . GLU A 1 221 ? 1.941 -12.471 52.677 1.00 84.25 221 GLU A O 1
ATOM 1664 N N . PHE A 1 222 ? 2.677 -13.165 54.675 1.00 78.12 222 PHE A N 1
ATOM 1665 C CA . PHE A 1 222 ? 2.243 -14.548 54.493 1.00 78.12 222 PHE A CA 1
ATOM 1666 C C . PHE A 1 222 ? 0.805 -14.758 54.990 1.00 78.12 222 PHE A C 1
ATOM 1668 O O . PHE A 1 222 ? 0.568 -14.867 56.197 1.00 78.12 222 PHE A O 1
ATOM 1675 N N . LYS A 1 223 ? -0.147 -14.870 54.058 1.00 78.00 223 LYS A N 1
ATOM 1676 C CA . LYS A 1 223 ? -1.590 -14.995 54.325 1.00 78.00 223 LYS A CA 1
ATOM 1677 C C . LYS A 1 223 ? -2.206 -16.078 53.432 1.00 78.00 223 LYS A C 1
ATOM 1679 O O . LYS A 1 223 ? -1.827 -16.238 52.274 1.00 78.00 223 LYS A O 1
ATOM 1684 N N . ASP A 1 224 ? -3.136 -16.862 53.974 1.00 72.25 224 ASP A N 1
ATOM 1685 C CA . ASP A 1 224 ? -3.796 -17.985 53.275 1.00 72.25 224 ASP A CA 1
ATOM 1686 C C . ASP A 1 224 ? -2.828 -19.052 52.722 1.00 72.25 224 ASP A C 1
ATOM 1688 O O . ASP A 1 224 ? -3.039 -19.620 51.651 1.00 72.25 224 ASP A O 1
ATOM 1692 N N . GLY A 1 225 ? -1.722 -19.302 53.429 1.00 70.81 225 GLY A N 1
ATOM 1693 C CA . GLY A 1 225 ? -0.726 -20.299 53.022 1.00 70.81 225 GLY A CA 1
ATOM 1694 C C . GLY A 1 225 ? 0.177 -19.874 51.858 1.00 70.81 225 GLY A C 1
ATOM 1695 O O . GLY A 1 225 ? 0.884 -20.724 51.318 1.00 70.81 225 GLY A O 1
ATOM 1696 N N . LYS A 1 226 ? 0.170 -18.592 51.461 1.00 79.62 226 LYS A N 1
ATOM 1697 C CA . LYS A 1 226 ? 1.029 -18.038 50.400 1.00 79.62 226 LYS A CA 1
ATOM 1698 C C . LYS A 1 226 ? 1.591 -16.670 50.795 1.00 79.62 226 LYS A C 1
ATOM 1700 O O . LYS A 1 226 ? 0.971 -15.936 51.560 1.00 79.62 226 LYS A O 1
ATOM 1705 N N . CYS A 1 227 ? 2.752 -16.315 50.249 1.00 78.94 227 CYS A N 1
ATOM 1706 C CA . CYS A 1 227 ? 3.299 -14.967 50.372 1.00 78.94 227 CYS A CA 1
ATOM 1707 C C . CYS A 1 227 ? 2.605 -14.022 49.381 1.00 78.94 227 CYS A C 1
ATOM 1709 O O . CYS A 1 227 ? 2.547 -14.316 48.186 1.00 78.94 227 CYS A O 1
ATOM 1711 N N . LYS A 1 228 ? 2.046 -12.915 49.873 1.00 77.94 228 LYS A N 1
ATOM 1712 C CA . LYS A 1 228 ? 1.305 -11.918 49.086 1.00 77.94 228 LYS A CA 1
ATOM 1713 C C . LYS A 1 228 ? 1.800 -10.511 49.425 1.00 77.94 228 LYS A C 1
ATOM 1715 O O . LYS A 1 228 ? 2.454 -10.319 50.444 1.00 77.94 228 LYS A O 1
ATOM 1720 N N . LEU A 1 229 ? 1.497 -9.528 48.583 1.00 79.69 229 LEU A N 1
ATOM 1721 C CA . LEU A 1 229 ? 1.746 -8.120 48.897 1.00 79.69 229 LEU A CA 1
ATOM 1722 C C . LEU A 1 229 ? 0.805 -7.662 50.029 1.00 79.69 229 LEU A C 1
ATOM 1724 O O . LEU A 1 229 ? -0.352 -8.081 50.072 1.00 79.69 229 LEU A O 1
ATOM 1728 N N . LYS A 1 230 ? 1.286 -6.815 50.943 1.00 77.75 230 LYS A N 1
ATOM 1729 C CA . LYS A 1 230 ? 0.474 -6.213 52.011 1.00 77.75 230 LYS A CA 1
ATOM 1730 C C . LYS A 1 230 ? -0.566 -5.263 51.420 1.00 77.75 230 LYS A C 1
ATOM 1732 O O . LYS A 1 230 ? -0.226 -4.353 50.667 1.00 77.75 230 LYS A O 1
ATOM 1737 N N . GLU A 1 231 ? -1.824 -5.437 51.813 1.00 58.03 231 GLU A N 1
ATOM 1738 C CA . GLU A 1 231 ? -2.915 -4.534 51.438 1.00 58.03 231 GLU A CA 1
ATOM 1739 C C . GLU A 1 231 ? -2.679 -3.151 52.077 1.00 58.03 231 GLU A C 1
ATOM 1741 O O . GLU A 1 231 ? -2.697 -3.019 53.300 1.00 58.03 231 GLU A O 1
ATOM 1746 N N . GLY A 1 232 ? -2.433 -2.118 51.258 1.00 49.34 232 GLY A N 1
ATOM 1747 C CA . GLY A 1 232 ? -2.314 -0.726 51.720 1.00 49.34 232 GLY A CA 1
ATOM 1748 C C . GLY A 1 232 ? -0.985 -0.009 51.456 1.00 49.34 232 GLY A C 1
ATOM 1749 O O . GLY A 1 232 ? -0.827 1.119 51.920 1.00 49.34 232 GLY A O 1
ATOM 1750 N N . VAL A 1 233 ? -0.046 -0.588 50.697 1.00 45.28 233 VAL A N 1
ATOM 1751 C CA . VAL A 1 233 ? 1.157 0.137 50.239 1.00 45.28 233 VAL A CA 1
ATOM 1752 C C . VAL A 1 233 ? 0.773 1.115 49.116 1.00 45.28 233 VAL A C 1
ATOM 1754 O O . VAL A 1 233 ? 0.938 0.831 47.936 1.00 45.28 233 VAL A O 1
ATOM 1757 N N . LYS A 1 234 ? 0.225 2.279 49.480 1.00 39.69 234 LYS A N 1
ATOM 1758 C CA . LYS A 1 234 ? 0.112 3.441 48.587 1.00 39.69 234 LYS A CA 1
ATOM 1759 C C . LYS A 1 234 ? 1.380 4.277 48.710 1.00 39.69 234 LYS A C 1
ATOM 1761 O O . LYS A 1 234 ? 1.657 4.792 49.789 1.00 39.69 234 LYS A O 1
ATOM 1766 N N . SER A 1 235 ? 2.107 4.450 47.609 1.00 33.50 235 SER A N 1
ATOM 1767 C CA . SER A 1 235 ? 3.016 5.589 47.478 1.00 33.50 235 SER A CA 1
ATOM 1768 C C . SER A 1 235 ? 2.189 6.835 47.154 1.00 33.50 235 SER A C 1
ATOM 1770 O O . SER A 1 235 ? 1.280 6.790 46.320 1.00 33.50 235 SER A O 1
ATOM 1772 N N . GLU A 1 236 ? 2.464 7.922 47.870 1.00 33.47 236 GLU A N 1
ATOM 1773 C CA . GLU A 1 236 ? 1.890 9.249 47.667 1.00 33.47 236 GLU A CA 1
ATOM 1774 C C . GLU A 1 236 ? 2.116 9.734 46.228 1.00 33.47 236 GLU A C 1
ATOM 1776 O O . GLU A 1 236 ? 3.241 9.999 45.811 1.00 33.47 236 GLU A O 1
ATOM 1781 N N . ASN A 1 237 ? 1.033 9.956 45.485 1.00 29.77 237 ASN A N 1
ATOM 1782 C CA . ASN A 1 237 ? 0.8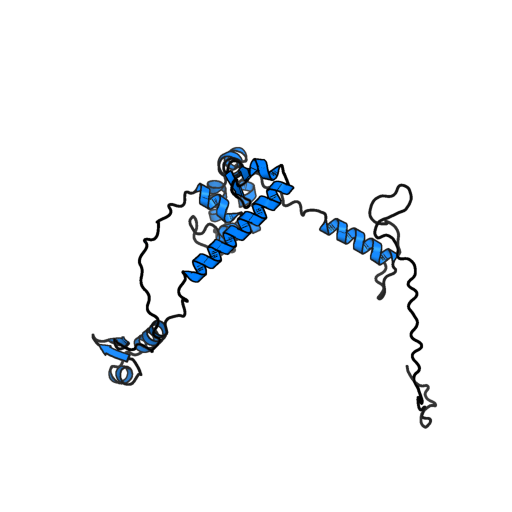73 11.243 44.821 1.00 29.77 237 ASN A CA 1
ATOM 1783 C C . ASN A 1 237 ? -0.607 11.552 44.595 1.00 29.77 237 ASN A C 1
ATOM 1785 O O . ASN A 1 237 ? -1.366 10.775 44.013 1.00 29.77 237 ASN A O 1
ATOM 1789 N N . ASP A 1 238 ? -0.987 12.696 45.142 1.00 36.84 238 ASP A N 1
ATOM 1790 C CA . ASP A 1 238 ? -2.317 13.273 45.165 1.00 36.84 238 ASP A CA 1
ATOM 1791 C C . ASP A 1 238 ? -2.647 13.877 43.791 1.00 36.84 238 ASP A C 1
ATOM 1793 O O . ASP A 1 238 ? -1.805 14.510 43.155 1.00 36.84 238 ASP A O 1
ATOM 1797 N N . GLY A 1 239 ? -3.872 13.678 43.306 1.00 28.81 239 GLY A N 1
ATOM 1798 C CA . GLY A 1 239 ? -4.249 14.103 41.954 1.00 28.81 239 GLY A CA 1
ATOM 1799 C C . GLY A 1 239 ? -5.644 13.664 41.522 1.00 28.81 239 GLY A C 1
ATOM 1800 O O . GLY A 1 239 ? -5.834 13.070 40.467 1.00 28.81 239 GLY A O 1
ATOM 1801 N N . LYS A 1 240 ? -6.632 13.920 42.376 1.00 32.22 240 LYS A N 1
ATOM 1802 C CA . LYS A 1 240 ? -8.072 13.743 42.146 1.00 32.22 240 LYS A CA 1
ATOM 1803 C C . LYS A 1 240 ? -8.553 14.422 40.848 1.00 32.22 240 LYS A C 1
ATOM 1805 O O . LYS A 1 240 ? -8.434 15.636 40.733 1.00 32.22 240 LYS A O 1
ATOM 1810 N N . THR A 1 241 ? -9.245 13.698 39.958 1.00 25.45 241 THR A N 1
ATOM 1811 C CA . THR A 1 241 ? -10.591 14.089 39.469 1.00 25.45 241 THR A CA 1
ATOM 1812 C C . THR A 1 241 ? -11.314 13.006 38.656 1.00 25.45 241 THR A C 1
ATOM 1814 O O . THR A 1 241 ? -10.758 12.294 37.830 1.00 25.45 241 THR A O 1
ATOM 1817 N N . THR A 1 242 ? -12.600 12.926 38.975 1.00 27.31 242 THR A N 1
ATOM 1818 C CA . THR A 1 242 ? -13.713 12.085 38.530 1.00 27.31 242 THR A CA 1
ATOM 1819 C C . THR A 1 242 ? -14.167 12.375 37.088 1.00 27.31 242 THR A C 1
ATOM 1821 O O . THR A 1 242 ? -14.255 13.544 36.723 1.00 27.31 242 THR A O 1
ATOM 1824 N N . ASN A 1 243 ? -14.562 11.352 36.309 1.00 26.81 243 ASN A N 1
ATOM 1825 C CA . ASN A 1 243 ? -15.932 11.147 35.779 1.00 26.81 243 ASN A CA 1
ATOM 1826 C C . ASN A 1 243 ? -16.015 10.114 34.636 1.00 26.81 243 ASN A C 1
ATOM 1828 O O . ASN A 1 243 ? -15.225 10.086 33.701 1.00 26.81 243 ASN A O 1
ATOM 1832 N N . THR A 1 244 ? -17.052 9.290 34.761 1.00 35.38 244 THR A N 1
ATOM 1833 C CA . THR A 1 244 ? -17.615 8.267 33.876 1.00 35.38 244 THR A CA 1
ATOM 1834 C C . THR A 1 244 ? -17.996 8.794 32.486 1.00 35.38 244 THR A C 1
ATOM 1836 O O . THR A 1 244 ? -18.637 9.835 32.397 1.00 35.38 244 THR A O 1
ATOM 1839 N N . THR A 1 245 ? -17.740 8.033 31.413 1.00 30.75 245 THR A N 1
ATOM 1840 C CA . THR A 1 245 ? -18.592 7.959 30.201 1.00 30.75 245 THR A CA 1
ATOM 1841 C C . THR A 1 245 ? -18.299 6.648 29.465 1.00 30.75 245 THR A C 1
ATOM 1843 O O . THR A 1 245 ? -17.146 6.300 29.233 1.00 30.75 245 THR A O 1
ATOM 1846 N N . GLY A 1 246 ? -19.357 5.885 29.180 1.00 25.38 246 GLY A N 1
ATOM 1847 C CA . GLY A 1 246 ? -19.300 4.510 28.694 1.00 25.38 246 GLY A CA 1
ATOM 1848 C C . GLY A 1 246 ? -18.612 4.345 27.339 1.00 25.38 246 GLY A C 1
ATOM 1849 O O . GLY A 1 246 ? -18.855 5.093 26.394 1.00 25.38 246 GLY A O 1
ATOM 1850 N N . SER A 1 247 ? -17.777 3.314 27.251 1.00 27.17 247 SER A N 1
ATOM 1851 C CA . SER A 1 247 ? -17.135 2.879 26.017 1.00 27.17 247 SER A CA 1
ATOM 1852 C C . SER A 1 247 ? -18.178 2.344 25.038 1.00 27.17 247 SER A C 1
ATOM 1854 O O . SER A 1 247 ? -18.810 1.313 25.272 1.00 27.17 247 SER A O 1
ATOM 1856 N N . ASN A 1 248 ? -18.335 3.030 23.910 1.00 28.22 248 ASN A N 1
ATOM 1857 C CA . ASN A 1 248 ? -19.152 2.559 22.799 1.00 28.22 248 ASN A CA 1
ATOM 1858 C C . ASN A 1 248 ? -18.478 1.327 22.176 1.00 28.22 248 ASN A C 1
ATOM 1860 O O . ASN A 1 248 ? -17.458 1.447 21.492 1.00 28.22 248 ASN A O 1
ATOM 1864 N N . SER A 1 249 ? -19.058 0.146 22.399 1.00 34.91 249 SER A N 1
ATOM 1865 C CA . SER A 1 249 ? -18.735 -1.066 21.644 1.00 34.91 249 SER A CA 1
ATOM 1866 C C . SER A 1 249 ? -19.022 -0.807 20.165 1.00 34.91 249 SER A C 1
ATOM 1868 O O . SER A 1 249 ? -20.170 -0.763 19.725 1.00 34.91 249 SER A O 1
ATOM 1870 N N . SER A 1 250 ? -17.966 -0.542 19.401 1.00 40.47 250 SER A N 1
ATOM 1871 C CA . SER A 1 250 ? -18.066 -0.323 17.964 1.00 40.47 250 SER A CA 1
ATOM 1872 C C . SER A 1 250 ? -17.984 -1.679 17.277 1.00 40.47 250 SER A C 1
ATOM 1874 O O . SER A 1 250 ? -16.923 -2.296 17.227 1.00 40.47 250 SER A O 1
ATOM 1876 N N . VAL A 1 251 ? -19.111 -2.145 16.746 1.00 31.98 251 VAL A N 1
ATOM 1877 C CA . VAL A 1 251 ? -19.175 -3.323 15.877 1.00 31.98 251 VAL A CA 1
ATOM 1878 C C . VAL A 1 251 ? -18.394 -3.011 14.597 1.00 31.98 251 VAL A C 1
ATOM 1880 O O . VAL A 1 251 ? -18.856 -2.268 13.731 1.00 31.98 251 VAL A O 1
ATOM 1883 N N . ILE A 1 252 ? -17.178 -3.548 14.477 1.00 41.16 252 ILE A N 1
ATOM 1884 C CA . ILE A 1 252 ? -16.374 -3.416 13.260 1.00 41.16 252 ILE A CA 1
ATOM 1885 C C . ILE A 1 252 ? -16.937 -4.385 12.215 1.00 41.16 252 ILE A C 1
ATOM 1887 O O . ILE A 1 252 ? -16.705 -5.590 12.248 1.00 41.16 252 ILE A O 1
ATOM 1891 N N . ASN A 1 253 ? -17.708 -3.840 11.279 1.00 43.94 253 ASN A N 1
ATOM 1892 C CA . ASN A 1 253 ? -18.120 -4.510 10.047 1.00 43.94 253 ASN A CA 1
ATOM 1893 C C . ASN A 1 253 ? -16.870 -5.011 9.279 1.00 43.94 253 ASN A C 1
ATOM 1895 O O . ASN A 1 253 ? -15.914 -4.254 9.109 1.00 43.94 253 ASN A O 1
ATOM 1899 N N . LYS A 1 254 ? -16.892 -6.255 8.767 1.00 45.25 254 LYS A N 1
ATOM 1900 C CA . LYS A 1 254 ? -15.805 -6.867 7.967 1.00 45.25 254 LYS A CA 1
ATOM 1901 C C . LYS A 1 254 ? -15.275 -5.963 6.842 1.00 45.25 254 LYS A C 1
ATOM 1903 O O . LYS A 1 254 ? -14.070 -5.913 6.635 1.00 45.25 254 LYS A O 1
ATOM 1908 N N . ALA A 1 255 ? -16.135 -5.202 6.168 1.00 47.34 255 ALA A N 1
ATOM 1909 C CA . ALA A 1 255 ? -15.755 -4.251 5.121 1.00 47.34 255 ALA A CA 1
ATOM 1910 C C . ALA A 1 255 ? -14.928 -3.060 5.646 1.00 47.34 255 ALA A C 1
ATOM 1912 O O . ALA A 1 255 ? -14.070 -2.546 4.935 1.00 47.34 255 ALA A O 1
ATOM 1913 N N . SER A 1 256 ? -15.140 -2.628 6.895 1.00 51.44 256 SER A N 1
ATOM 1914 C CA . SER A 1 256 ? -14.309 -1.591 7.527 1.00 51.44 256 SER A CA 1
ATOM 1915 C C . SER A 1 256 ? -12.909 -2.108 7.876 1.00 51.44 256 SER A C 1
ATOM 1917 O O . SER A 1 256 ? -11.961 -1.326 7.875 1.00 51.44 256 SER A O 1
ATOM 1919 N N . LEU A 1 257 ? -12.765 -3.413 8.135 1.00 52.28 257 LEU A N 1
ATOM 1920 C CA . LEU A 1 257 ? -11.476 -4.042 8.431 1.00 52.28 257 LEU A CA 1
ATOM 1921 C C . LEU A 1 257 ? -10.568 -4.090 7.187 1.00 52.28 257 LEU A C 1
ATOM 1923 O O . LEU A 1 257 ? -9.383 -3.791 7.284 1.00 52.28 257 LEU A O 1
ATOM 1927 N N . LEU A 1 258 ? -11.145 -4.386 6.013 1.00 53.59 258 LEU A N 1
ATOM 1928 C CA . LEU A 1 258 ? -10.434 -4.446 4.723 1.00 53.59 258 LEU A CA 1
ATOM 1929 C C . LEU A 1 258 ? -9.740 -3.131 4.356 1.00 53.59 258 LEU A C 1
ATOM 1931 O O . LEU A 1 258 ? -8.644 -3.128 3.809 1.00 53.59 258 LEU A O 1
ATOM 1935 N N . ILE A 1 259 ? -10.394 -2.012 4.661 1.00 53.97 259 ILE A N 1
ATOM 1936 C CA . ILE A 1 259 ? -9.924 -0.670 4.303 1.00 53.97 259 ILE A CA 1
ATOM 1937 C C . ILE A 1 259 ? -8.875 -0.174 5.312 1.00 53.97 259 ILE A C 1
ATOM 1939 O O . ILE A 1 259 ? -7.944 0.533 4.937 1.00 53.97 259 ILE A O 1
ATOM 1943 N N . ALA A 1 260 ? -8.984 -0.571 6.586 1.00 47.81 260 ALA A N 1
ATOM 1944 C CA . ALA A 1 260 ? -8.048 -0.168 7.637 1.00 47.81 260 ALA A CA 1
ATOM 1945 C C . ALA A 1 260 ? -6.636 -0.757 7.462 1.00 47.81 260 ALA A C 1
ATOM 1947 O O . ALA A 1 260 ? -5.665 -0.110 7.836 1.00 47.81 260 ALA A O 1
ATOM 1948 N N . VAL A 1 261 ? -6.518 -1.949 6.871 1.00 51.28 261 VAL A N 1
ATOM 1949 C CA . VAL A 1 261 ? -5.238 -2.642 6.620 1.00 51.28 261 VAL A CA 1
ATOM 1950 C C . VAL A 1 261 ? -4.379 -1.931 5.564 1.00 51.28 261 VAL A C 1
ATOM 1952 O O . VAL A 1 261 ? -3.166 -2.075 5.578 1.00 51.28 261 VAL A O 1
ATOM 1955 N N . LEU A 1 262 ? -4.986 -1.165 4.653 1.00 47.94 262 LEU A N 1
ATOM 1956 C CA . LEU A 1 262 ? -4.303 -0.604 3.476 1.00 47.94 262 LEU A CA 1
ATOM 1957 C C . LEU A 1 262 ? -4.084 0.917 3.534 1.00 47.94 262 LEU A C 1
ATOM 1959 O O . LEU A 1 262 ? -3.408 1.468 2.673 1.00 47.94 262 LEU A O 1
ATOM 1963 N N . LEU A 1 263 ? -4.670 1.604 4.519 1.00 45.78 263 LEU A N 1
ATOM 1964 C CA . LEU A 1 263 ? -4.541 3.057 4.712 1.00 45.78 263 LEU A CA 1
ATOM 1965 C C . LEU A 1 263 ? -3.608 3.429 5.879 1.00 45.78 263 LEU A C 1
ATOM 1967 O O . LEU A 1 263 ? -3.649 4.573 6.344 1.00 45.78 263 LEU A O 1
ATOM 1971 N N . ILE A 1 264 ? -2.827 2.478 6.392 1.00 37.75 264 ILE A N 1
ATOM 1972 C CA . ILE A 1 264 ? -1.748 2.687 7.373 1.00 37.75 264 ILE A CA 1
ATOM 1973 C C . ILE A 1 264 ? -0.431 2.529 6.628 1.00 37.75 264 ILE A C 1
ATOM 1975 O O . ILE A 1 264 ? 0.431 3.411 6.829 1.00 37.75 264 ILE A O 1
#

Foldseek 3Di:
DDDDPVCPPPDDDPPDDDPPPPPPPDDDADALDPPPPPDGFADPDDPLPPDPDDDSNNVSRVVRVVVVVVPPPVPPDPDQALLSLLVDPVSLVLCLVQVCVQDPRDDPVDDCSSVVSSVVSCVLQPVDNVRNCVRAVVVQQQDKQFFDDDPDTDIDGVVRLVVPVVSVVRSLVRVVVVVVVVVVVVVVVDDDPPVPVQNVVQVVQQVDQDQVVLVVDPQWHQDPSGIGGDPPPDDDDDDDDDDDDDDPPDDDDSSNSSVVSPSD

pLDDT: mean 73.96, std 18.83, range [25.38, 96.25]